Protein AF-A0AAV4V493-F1 (afdb_monomer)

Mean predicted aligned error: 14.67 Å

Solvent-accessible surface area (backbone atoms only — not comparable to full-atom values): 11042 Å² total; per-residue (Å²): 135,87,81,81,83,80,80,86,79,79,83,51,99,81,78,58,87,74,80,52,71,66,60,54,51,54,52,51,50,53,51,51,53,50,52,51,50,54,57,59,60,68,69,75,73,71,80,83,76,76,81,50,57,70,56,50,53,49,53,51,50,52,53,48,52,51,52,51,45,53,49,53,53,50,50,48,54,53,49,39,52,74,76,78,35,84,36,87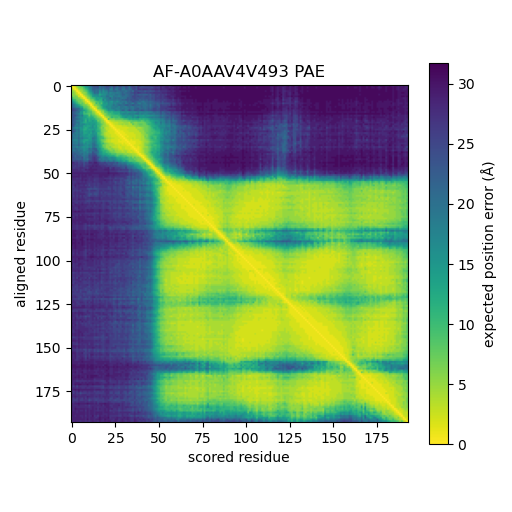,82,87,38,54,75,30,22,41,56,45,23,64,50,25,38,44,49,6,68,48,42,30,40,49,48,38,72,45,42,68,68,77,49,58,89,53,60,71,68,58,50,51,49,52,35,51,51,27,48,50,50,16,50,54,34,37,50,54,16,49,51,28,43,56,51,26,31,66,72,67,72,49,80,76,73,79,46,70,67,47,53,54,48,54,52,52,53,51,53,49,54,52,54,52,49,55,54,49,52,56,55,61,76,76,108

Foldseek 3Di:
DDDDPDDPQDDDPVRDRDPPPVVVVVVVVVVVVVVVVVVVVVPPDDPPPPPCVVVVVVVVVVVVLQVVLVVVLVVLQVVLVVVPHADCPPDLVNLLSLQVNLQSVQCPPLVVCLVCLCVVVVVDPPVVNLVSSLVSLVSSLVSNVSSVVSVVVSCVVVVHDPPPDPCNVVSVVVSVVSVVVSVVSVVVVVVVD

Secondary structure (DSSP, 8-state):
---------PPPTTS-----HHHHHHHHHHHHHHHHHHHHHHTS---TTSSSHHHHHHHHHHHHHHHHHHHHHHHHHHHHHHTT---SSS-HHHHHTHHHHHHIIIIIIIHHHHHHHHHHTTTS-HHHHHHHHHHHHHHHHHHHHHHHHHHHHHHHHHTPPTT-SHHHHHHHHHHHHHHHHHHHHHHHHHHT-

Structure (mmCIF, N/CA/C/O backbone):
data_AF-A0AAV4V493-F1
#
_entry.id   AF-A0AAV4V493-F1
#
loop_
_atom_site.group_PDB
_atom_site.id
_atom_site.type_symbol
_atom_site.label_atom_id
_atom_site.label_alt_id
_atom_site.label_comp_id
_atom_site.label_asym_id
_atom_site.label_entity_id
_atom_site.label_seq_id
_atom_site.pdbx_PDB_ins_code
_atom_site.Cartn_x
_atom_site.Cartn_y
_atom_site.Cartn_z
_atom_site.occupancy
_atom_site.B_iso_or_equiv
_atom_site.auth_seq_id
_atom_site.auth_comp_id
_atom_site.auth_asym_id
_atom_site.auth_atom_id
_atom_site.pdbx_PDB_model_num
ATOM 1 N N . MET A 1 1 ? -39.899 23.519 48.321 1.00 40.09 1 MET A N 1
ATOM 2 C CA . MET A 1 1 ? -41.301 23.732 48.737 1.00 40.09 1 MET A CA 1
ATOM 3 C C . MET A 1 1 ? -41.844 22.382 49.174 1.00 40.09 1 MET A C 1
ATOM 5 O O . MET A 1 1 ? -42.115 21.543 48.327 1.00 40.09 1 MET A O 1
ATOM 9 N N . GLU A 1 2 ? -41.847 22.131 50.483 1.00 38.66 2 GLU A N 1
ATOM 10 C CA . GLU A 1 2 ? -42.256 20.867 51.111 1.00 38.66 2 GLU A CA 1
ATOM 11 C C . GLU A 1 2 ? -43.715 20.507 50.803 1.00 38.66 2 GLU A C 1
ATOM 13 O O . GLU A 1 2 ? -44.634 21.281 51.074 1.00 38.66 2 GLU A O 1
ATOM 18 N N . GLY A 1 3 ? -43.929 19.312 50.249 1.00 42.62 3 GLY A N 1
ATOM 19 C CA . GLY A 1 3 ? -45.255 18.738 50.049 1.00 42.62 3 GLY A CA 1
ATOM 20 C C . GLY A 1 3 ? -45.811 18.201 51.367 1.00 42.62 3 GLY A C 1
ATOM 21 O O . GLY A 1 3 ? -45.324 17.205 51.895 1.00 42.62 3 GLY A O 1
ATOM 22 N N . LYS A 1 4 ? -46.847 18.856 51.900 1.00 46.09 4 LYS A N 1
ATOM 23 C CA . LYS A 1 4 ? -47.633 18.370 53.044 1.00 46.09 4 LYS A CA 1
ATOM 24 C C . LYS A 1 4 ? -48.314 17.041 52.692 1.00 46.09 4 LYS A C 1
ATOM 26 O O . LYS A 1 4 ? -49.230 17.019 51.873 1.00 46.09 4 LYS A O 1
ATOM 31 N N . ILE A 1 5 ? -47.930 15.959 53.369 1.00 49.16 5 ILE A N 1
ATOM 32 C CA . ILE A 1 5 ? -48.688 14.700 53.386 1.00 49.16 5 ILE A CA 1
ATOM 33 C C . ILE A 1 5 ? -49.932 14.920 54.254 1.00 49.16 5 ILE A C 1
ATOM 35 O O . ILE A 1 5 ? -49.859 14.980 55.481 1.00 49.16 5 ILE A O 1
ATOM 39 N N . VAL A 1 6 ? -51.089 15.094 53.616 1.00 53.19 6 VAL A N 1
ATOM 40 C CA . VAL A 1 6 ? -52.376 15.212 54.309 1.00 53.19 6 VAL A CA 1
ATOM 41 C C . VAL A 1 6 ? -52.892 13.807 54.612 1.00 53.19 6 VAL A C 1
ATOM 43 O O . VAL A 1 6 ? -53.563 13.188 53.791 1.00 53.19 6 VAL A O 1
ATOM 46 N N . HIS A 1 7 ? -52.597 13.294 55.807 1.00 45.75 7 HIS A N 1
ATOM 47 C CA . HIS A 1 7 ? -53.259 12.094 56.318 1.00 45.75 7 HIS A CA 1
ATOM 48 C C . HIS A 1 7 ? -54.717 12.422 56.666 1.00 45.75 7 HIS A C 1
ATOM 50 O O . HIS A 1 7 ? -55.007 13.015 57.708 1.00 45.75 7 HIS A O 1
ATOM 56 N N . ARG A 1 8 ? -55.658 12.040 55.792 1.00 53.88 8 ARG A N 1
ATOM 57 C CA . ARG A 1 8 ? -57.092 12.144 56.085 1.00 53.88 8 ARG A CA 1
ATOM 58 C C . ARG A 1 8 ? -57.482 11.039 57.058 1.00 53.88 8 ARG A C 1
ATOM 60 O O . ARG A 1 8 ? -57.648 9.880 56.702 1.00 53.88 8 ARG A O 1
ATOM 67 N N . ARG A 1 9 ? -57.613 11.436 58.312 1.00 53.66 9 ARG A N 1
ATOM 68 C CA . ARG A 1 9 ? -57.884 10.575 59.450 1.00 53.66 9 ARG A CA 1
ATOM 69 C C . ARG A 1 9 ? -59.397 10.567 59.724 1.00 53.66 9 ARG A C 1
ATOM 71 O O . ARG A 1 9 ? -59.914 11.543 60.260 1.00 53.66 9 ARG A O 1
ATOM 78 N N . THR A 1 10 ? -60.122 9.517 59.328 1.00 58.12 10 THR A N 1
ATOM 79 C CA . THR A 1 10 ? -61.568 9.399 59.609 1.00 58.12 10 THR A CA 1
ATOM 80 C C . THR A 1 10 ? -61.790 8.806 60.998 1.00 58.12 10 THR A C 1
ATOM 82 O O . THR A 1 10 ? -61.175 7.802 61.350 1.00 58.12 10 THR A O 1
ATOM 85 N N . LYS A 1 11 ? -62.636 9.449 61.806 1.00 41.53 11 LYS A N 1
ATOM 86 C CA . LYS A 1 11 ? -62.896 9.087 63.204 1.00 41.53 11 LYS A CA 1
ATOM 87 C C . LYS A 1 11 ? -64.165 8.233 63.270 1.00 41.53 11 LYS A C 1
ATOM 89 O O . LYS A 1 11 ? -65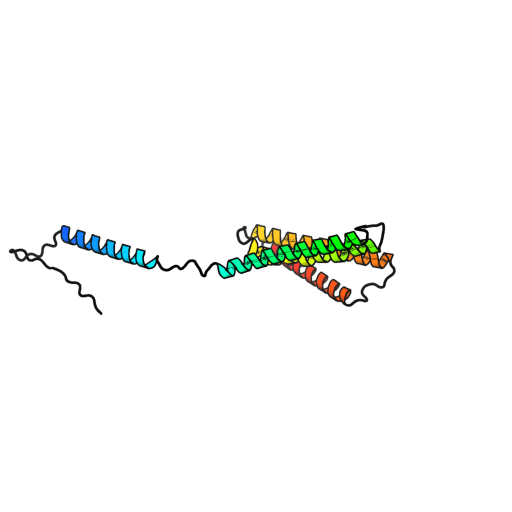.216 8.709 62.857 1.00 41.53 11 LYS A O 1
ATOM 94 N N . ASP A 1 12 ? -64.062 7.006 63.774 1.00 50.50 12 ASP A N 1
ATOM 95 C CA . ASP A 1 12 ? -65.229 6.233 64.216 1.00 50.50 12 ASP A CA 1
ATOM 96 C C . ASP A 1 12 ? -65.631 6.672 65.637 1.00 50.50 12 ASP A C 1
ATOM 98 O O . ASP A 1 12 ? -64.790 7.063 66.456 1.00 50.50 12 ASP A O 1
ATOM 102 N N . THR A 1 13 ? -66.928 6.597 65.921 1.00 53.78 13 THR A N 1
ATOM 103 C CA . THR A 1 13 ? -67.638 7.006 67.140 1.00 53.78 13 THR A CA 1
ATOM 104 C C . THR A 1 13 ? -67.163 6.264 68.402 1.00 53.78 13 THR A C 1
ATOM 106 O O . THR A 1 13 ? -67.500 6.661 69.512 1.00 53.78 13 THR A O 1
ATOM 109 N N . SER A 1 14 ? -66.326 5.232 68.261 1.00 50.34 14 SER A N 1
ATOM 110 C CA . SER A 1 14 ? -65.720 4.461 69.357 1.00 50.34 14 SER A CA 1
ATOM 111 C C . SER A 1 14 ? -64.291 4.893 69.741 1.00 50.34 14 SER A C 1
ATOM 113 O O . SER A 1 14 ? -63.689 4.317 70.644 1.00 50.34 14 SER A O 1
ATOM 115 N N . GLY A 1 15 ? -63.715 5.907 69.081 1.00 51.78 15 GLY A N 1
ATOM 116 C CA . GLY A 1 15 ? -62.378 6.426 69.414 1.00 51.78 15 GLY A CA 1
ATOM 117 C C . GLY A 1 15 ? -61.206 5.517 69.014 1.00 51.78 15 GLY A C 1
ATOM 118 O O . GLY A 1 15 ? -60.052 5.875 69.251 1.00 51.78 15 GLY A O 1
ATOM 119 N N . VAL A 1 16 ? -61.470 4.382 68.362 1.00 52.53 16 VAL A N 1
ATOM 120 C CA . VAL A 1 16 ? -60.439 3.469 67.858 1.00 52.53 16 VAL A CA 1
ATOM 121 C C . VAL A 1 16 ? -60.057 3.852 66.429 1.00 52.53 16 VAL A C 1
ATOM 123 O O . VAL A 1 16 ? -60.885 3.854 65.519 1.00 52.53 16 VAL A O 1
ATOM 126 N N . PHE A 1 17 ? -58.774 4.149 66.211 1.00 56.25 17 PHE A N 1
ATOM 127 C CA . PHE A 1 17 ? -58.210 4.340 64.876 1.00 56.25 17 PHE A CA 1
ATOM 128 C C . PHE A 1 17 ? -58.075 2.995 64.159 1.00 56.25 17 PHE A C 1
ATOM 130 O O . PHE A 1 17 ? -57.036 2.346 64.236 1.00 56.25 17 PHE A O 1
ATOM 137 N N . ARG A 1 18 ? -59.127 2.560 63.457 1.00 51.62 18 ARG A N 1
ATOM 138 C CA . ARG A 1 18 ? -59.023 1.445 62.509 1.00 51.62 18 ARG A CA 1
ATOM 139 C C . ARG A 1 18 ? -58.522 1.959 61.168 1.00 51.62 18 ARG A C 1
ATOM 141 O O . ARG A 1 18 ? -59.198 2.722 60.488 1.00 51.62 18 ARG A O 1
ATOM 148 N N . PHE A 1 19 ? -57.325 1.519 60.802 1.00 53.09 19 PHE A N 1
ATOM 149 C CA . PHE A 1 19 ? -56.845 1.605 59.432 1.00 53.09 19 PHE A CA 1
ATOM 150 C C . PHE A 1 19 ? -57.615 0.554 58.625 1.00 53.09 19 PHE A C 1
ATOM 152 O O . PHE A 1 19 ? -57.374 -0.644 58.769 1.00 53.09 19 PHE A O 1
ATOM 159 N N . THR A 1 20 ? -58.609 0.983 57.849 1.00 58.69 20 THR A N 1
ATOM 160 C CA . THR A 1 20 ? -59.366 0.074 56.983 1.00 58.69 20 THR A CA 1
ATOM 161 C C . THR A 1 20 ? -58.401 -0.499 55.942 1.00 58.69 20 THR A C 1
ATOM 163 O O . THR A 1 20 ? -57.609 0.234 55.346 1.00 58.69 20 THR A O 1
ATOM 166 N N . THR A 1 21 ? -58.434 -1.811 55.712 1.00 59.66 21 THR A N 1
ATOM 167 C CA . THR A 1 21 ? -57.563 -2.479 54.725 1.00 59.66 21 THR A CA 1
ATOM 168 C C . THR A 1 21 ? -57.705 -1.881 53.326 1.00 59.66 21 THR A C 1
ATOM 170 O O . THR A 1 21 ? -56.750 -1.881 52.554 1.00 59.66 21 THR A O 1
ATOM 173 N N . ASP A 1 22 ? -58.867 -1.303 53.028 1.00 60.22 22 ASP A N 1
ATOM 174 C CA . ASP A 1 22 ? -59.152 -0.645 51.755 1.00 60.22 22 ASP A CA 1
ATOM 175 C C . ASP A 1 22 ? -58.385 0.672 51.593 1.00 60.22 22 ASP A C 1
ATOM 177 O O . ASP A 1 22 ? -57.879 0.952 50.511 1.00 60.22 22 ASP A O 1
ATOM 181 N N . SER A 1 23 ? -58.186 1.444 52.671 1.00 61.56 23 SER A N 1
ATOM 182 C CA . SER A 1 23 ? -57.377 2.671 52.597 1.00 61.56 23 SER A CA 1
ATOM 183 C C . SER A 1 23 ? -55.887 2.381 52.395 1.00 61.56 23 SER A C 1
ATOM 185 O O . SER A 1 23 ? -55.214 3.137 51.704 1.00 61.56 23 SER A O 1
ATOM 187 N N . LEU A 1 24 ? -55.382 1.256 52.921 1.00 65.94 24 LEU A N 1
ATOM 188 C CA . LEU A 1 24 ? -53.995 0.835 52.677 1.00 65.94 24 LEU A CA 1
ATOM 189 C C . LEU A 1 24 ? -53.777 0.409 51.224 1.00 65.94 24 LEU A C 1
ATOM 191 O O . LEU A 1 24 ? -52.756 0.754 50.634 1.00 65.94 24 LEU A O 1
ATOM 195 N N . LYS A 1 25 ? -54.748 -0.299 50.634 1.00 70.88 25 LYS A N 1
ATOM 196 C CA . LYS A 1 25 ? -54.683 -0.730 49.232 1.00 70.88 25 LYS A CA 1
ATOM 197 C C . LYS A 1 25 ? -54.722 0.446 48.259 1.00 70.88 25 LYS A C 1
ATOM 199 O O . LYS A 1 25 ? -53.984 0.445 47.277 1.00 70.88 25 LYS A O 1
ATOM 204 N N . GLU A 1 26 ? -55.541 1.458 48.538 1.00 74.06 26 GLU A N 1
ATOM 205 C CA . GLU A 1 26 ? -55.601 2.677 47.720 1.00 74.06 26 GLU A CA 1
ATOM 206 C C . GLU A 1 26 ? -54.298 3.490 47.794 1.00 74.06 26 GLU A C 1
ATOM 208 O O . GLU A 1 26 ? -53.823 3.998 46.774 1.00 74.06 26 GLU A O 1
ATOM 213 N N . ASP A 1 27 ? -53.668 3.564 48.970 1.00 72.94 27 ASP A N 1
ATOM 214 C CA . ASP A 1 27 ? -52.380 4.243 49.146 1.00 72.94 27 ASP A CA 1
ATOM 215 C C . ASP A 1 27 ? -51.222 3.485 48.465 1.00 72.94 27 ASP A C 1
ATOM 217 O O . ASP A 1 27 ? -50.340 4.103 47.861 1.00 72.94 27 ASP A O 1
ATOM 221 N N . GLU A 1 28 ? -51.231 2.149 48.499 1.00 78.69 28 GLU A N 1
ATOM 222 C CA . GLU A 1 28 ? -50.258 1.303 47.793 1.00 78.69 28 GLU A CA 1
ATOM 223 C C . GLU A 1 28 ? -50.406 1.411 46.268 1.00 78.69 28 GLU A C 1
ATOM 225 O O . GLU A 1 28 ? -49.414 1.563 45.545 1.00 78.69 28 GLU A O 1
ATOM 230 N N . LYS A 1 29 ? -51.649 1.428 45.775 1.00 83.06 29 LYS A N 1
ATOM 231 C CA . LYS A 1 29 ? -51.958 1.628 44.356 1.00 83.06 29 LYS A CA 1
ATOM 232 C C . LYS A 1 29 ? -51.523 3.013 43.871 1.00 83.06 29 LYS A C 1
ATOM 234 O O . LYS A 1 29 ? -50.906 3.138 42.818 1.00 83.06 29 LYS A O 1
ATOM 239 N N . ARG A 1 30 ? -51.748 4.059 44.671 1.00 79.44 30 ARG A N 1
ATOM 240 C CA . ARG A 1 30 ? -51.283 5.417 44.348 1.00 79.44 30 ARG A CA 1
ATOM 241 C C . ARG A 1 30 ? -49.755 5.502 44.306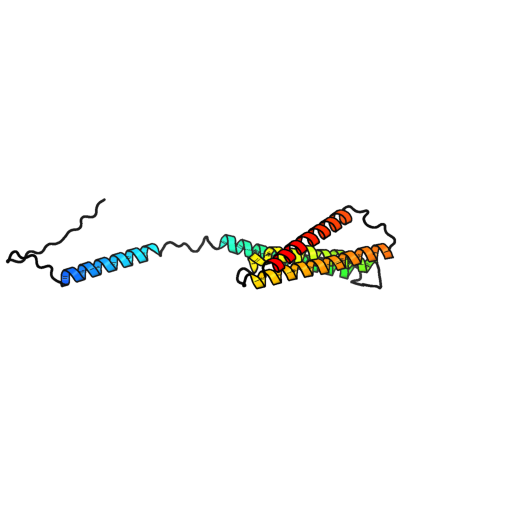 1.00 79.44 30 ARG A C 1
ATOM 243 O O . ARG A 1 30 ? -49.206 6.108 43.389 1.00 79.44 30 ARG A O 1
ATOM 250 N N . ARG A 1 31 ? -49.066 4.863 45.258 1.00 78.56 31 ARG A N 1
ATOM 251 C CA . ARG A 1 31 ? -47.595 4.831 45.308 1.00 78.56 31 ARG A CA 1
ATOM 252 C C . ARG A 1 31 ? -47.002 4.104 44.100 1.00 78.56 31 ARG A C 1
ATOM 254 O O . ARG A 1 31 ? -46.028 4.577 43.522 1.00 78.56 31 ARG A O 1
ATOM 261 N N . THR A 1 32 ? -47.579 2.972 43.706 1.00 79.75 32 THR A N 1
ATOM 262 C CA . THR A 1 32 ? -47.126 2.206 42.531 1.00 79.75 32 THR A CA 1
ATOM 263 C C . THR A 1 32 ? -47.375 2.966 41.227 1.00 79.75 32 THR A C 1
ATOM 265 O O . THR A 1 32 ? -46.473 3.035 40.391 1.00 79.75 32 THR A O 1
ATOM 268 N N . ASP A 1 33 ? -48.519 3.644 41.098 1.00 81.62 33 ASP A N 1
ATOM 269 C CA . ASP A 1 33 ? -48.820 4.520 39.959 1.00 81.62 33 ASP A CA 1
ATOM 270 C C . ASP A 1 33 ? -47.838 5.711 39.864 1.00 81.62 33 ASP A C 1
ATOM 272 O O . ASP A 1 33 ? -47.399 6.074 38.769 1.00 81.62 33 ASP A O 1
ATOM 276 N N . GLU A 1 34 ? -47.440 6.311 40.992 1.00 79.19 34 GLU A N 1
ATOM 277 C CA . GLU A 1 34 ? -46.444 7.394 41.041 1.00 79.19 34 GLU A CA 1
ATOM 278 C C . GLU A 1 34 ? -45.027 6.920 40.696 1.00 79.19 34 GLU A C 1
ATOM 280 O O . GLU A 1 34 ? -44.316 7.602 39.950 1.00 79.19 34 GLU A O 1
ATOM 285 N N . VAL A 1 35 ? -44.620 5.738 41.172 1.00 75.00 35 VAL A N 1
ATOM 286 C CA . VAL A 1 35 ? -43.332 5.119 40.816 1.00 75.00 35 VAL A CA 1
ATOM 287 C C . VAL A 1 35 ? -43.296 4.787 39.323 1.00 75.00 35 VAL A C 1
ATOM 289 O O . VAL A 1 35 ? -42.320 5.109 38.645 1.00 75.00 35 VAL A O 1
ATOM 292 N N . GLN A 1 36 ? -44.382 4.235 38.776 1.00 75.94 36 GLN A N 1
ATOM 293 C CA . GLN A 1 36 ? -44.481 3.910 37.354 1.00 75.94 36 GLN A CA 1
ATOM 294 C C . GLN A 1 36 ? -44.484 5.168 36.473 1.00 75.94 36 GLN A C 1
ATOM 296 O O . GLN A 1 36 ? -43.816 5.200 35.437 1.00 75.94 36 GLN A O 1
ATOM 301 N N . ARG A 1 37 ? -45.158 6.246 36.899 1.00 73.12 37 ARG A N 1
ATOM 302 C CA . ARG A 1 37 ? -45.098 7.553 36.218 1.00 73.12 37 ARG A CA 1
ATOM 303 C C . ARG A 1 37 ? -43.716 8.196 36.308 1.00 73.12 37 ARG A C 1
ATOM 305 O O . ARG A 1 37 ? -43.268 8.770 35.319 1.00 73.12 37 ARG A O 1
ATOM 312 N N . SER A 1 38 ? -43.023 8.060 37.438 1.00 69.38 38 SER A N 1
ATOM 313 C CA . SER A 1 38 ? -41.654 8.566 37.614 1.00 69.38 38 SER A CA 1
ATOM 314 C C . SER A 1 38 ? -40.663 7.827 36.709 1.00 69.38 38 SER A C 1
ATOM 316 O O . SER A 1 38 ? -39.828 8.453 36.056 1.00 69.38 38 SER A O 1
ATOM 318 N N . PHE A 1 39 ? -40.810 6.506 36.578 1.00 64.44 39 PHE A N 1
ATOM 319 C CA . PHE A 1 39 ? -39.989 5.690 35.681 1.00 64.44 39 PHE A CA 1
ATOM 320 C C . PHE A 1 39 ? -40.302 5.964 34.198 1.00 64.44 39 PHE A C 1
ATOM 322 O O . PHE A 1 39 ? -39.400 6.084 33.366 1.00 64.44 39 PHE A O 1
ATOM 329 N N . SER A 1 40 ? -41.581 6.158 33.859 1.00 63.47 40 SER A N 1
ATOM 330 C CA . SER A 1 40 ? -42.006 6.519 32.501 1.00 63.47 40 SER A CA 1
ATOM 331 C C . SER A 1 40 ? -41.634 7.957 32.109 1.00 63.47 40 SER A C 1
ATOM 333 O O . SER A 1 40 ? -41.485 8.231 30.918 1.00 63.47 40 SER A O 1
ATOM 335 N N . GLY A 1 41 ? -41.482 8.873 33.070 1.00 56.41 41 GLY A N 1
ATOM 336 C CA . GLY A 1 41 ? -41.030 10.248 32.834 1.00 56.41 41 GLY A CA 1
ATOM 337 C C . GLY A 1 41 ? -39.533 10.350 32.531 1.00 56.41 41 GLY A C 1
ATOM 338 O O . GLY A 1 41 ? -39.120 11.226 31.777 1.00 56.41 41 GLY A O 1
ATOM 339 N N . SER A 1 42 ? -38.725 9.416 33.042 1.00 52.66 42 SER A N 1
ATOM 340 C CA . SER A 1 42 ? -37.269 9.401 32.839 1.00 52.66 42 SER A CA 1
ATOM 341 C C . SER A 1 42 ? -36.836 8.814 31.484 1.00 52.66 42 SER A C 1
ATOM 343 O O . SER A 1 42 ? -35.725 9.068 31.026 1.00 52.66 42 SER A O 1
ATOM 345 N N . THR A 1 43 ? -37.715 8.090 30.782 1.00 53.84 43 THR A N 1
ATOM 346 C CA . THR A 1 43 ? -37.402 7.462 29.480 1.00 53.84 43 THR A CA 1
ATOM 347 C C . THR A 1 43 ? -37.754 8.324 28.262 1.00 53.84 43 THR A C 1
ATOM 349 O O . THR A 1 43 ? -37.397 7.974 27.138 1.00 53.84 43 THR A O 1
ATOM 352 N N . LYS A 1 44 ? -38.378 9.495 28.452 1.00 51.72 44 LYS A N 1
ATOM 353 C CA . LYS A 1 44 ? -38.694 10.455 27.376 1.00 51.72 44 LYS A CA 1
ATOM 354 C C . LYS A 1 44 ? -37.719 11.636 27.316 1.00 51.72 44 LYS A C 1
ATOM 356 O O . LYS A 1 44 ? -38.120 12.778 27.147 1.00 51.72 44 LYS A O 1
ATOM 361 N N . SER A 1 45 ? -36.420 11.365 27.401 1.00 45.50 45 SER A N 1
ATOM 362 C CA . SER A 1 45 ? -35.397 12.298 26.910 1.00 45.50 45 SER A CA 1
ATOM 363 C C . SER A 1 45 ? -34.122 11.551 26.531 1.00 45.50 45 SER A C 1
ATOM 365 O O . SER A 1 45 ? -33.068 11.694 27.143 1.00 45.50 45 SER A O 1
ATOM 367 N N . THR A 1 46 ? -34.204 10.718 25.500 1.00 49.28 46 THR A N 1
ATOM 368 C CA . THR A 1 46 ? -33.021 10.414 24.693 1.00 49.28 46 THR A CA 1
ATOM 369 C C . THR A 1 46 ? -33.338 10.827 23.272 1.00 49.28 46 THR A C 1
ATOM 371 O O . THR A 1 46 ? -33.884 10.060 22.491 1.00 49.28 46 THR A O 1
ATOM 374 N N . THR A 1 47 ? -33.036 12.083 22.959 1.00 47.50 47 THR A N 1
ATOM 375 C CA . THR A 1 47 ? -32.927 12.594 21.595 1.00 47.50 47 THR A CA 1
ATOM 376 C C . THR A 1 47 ? -32.042 11.631 20.782 1.00 47.50 47 THR A C 1
ATOM 378 O O . THR A 1 47 ? -30.854 11.515 21.092 1.00 47.50 47 THR A O 1
ATOM 381 N N . PRO A 1 48 ? -32.553 10.922 19.756 1.00 48.56 48 PRO A N 1
ATOM 382 C CA . PRO A 1 48 ? -31.763 9.950 18.997 1.00 48.56 48 PRO A CA 1
ATOM 383 C C . PRO A 1 48 ? -30.946 10.587 17.855 1.00 48.56 48 PRO A C 1
ATOM 385 O O . PRO A 1 48 ? -30.442 9.877 16.993 1.00 48.56 48 PRO A O 1
ATOM 388 N N . ALA A 1 49 ? -30.786 11.914 17.822 1.00 53.47 49 ALA A N 1
ATOM 389 C CA . ALA A 1 49 ? -30.269 12.614 16.641 1.00 53.47 49 ALA A CA 1
ATOM 390 C C . ALA A 1 49 ? -28.762 12.955 16.667 1.00 53.47 49 ALA A C 1
ATOM 392 O O . ALA A 1 49 ? -28.202 13.265 15.621 1.00 53.47 49 ALA A O 1
ATOM 393 N N . THR A 1 50 ? -28.067 12.876 17.810 1.00 52.78 50 THR A N 1
ATOM 394 C CA . THR A 1 50 ? -26.677 13.393 17.912 1.00 52.78 50 THR A CA 1
ATOM 395 C C . THR A 1 50 ? -25.602 12.302 18.032 1.00 52.78 50 THR A C 1
ATOM 397 O O . THR A 1 50 ? -24.418 12.586 17.880 1.00 52.78 50 THR A O 1
ATOM 400 N N . ARG A 1 51 ? -25.974 11.026 18.225 1.00 55.84 51 ARG A N 1
ATOM 401 C CA . ARG A 1 51 ? -25.010 9.901 18.280 1.00 55.84 51 ARG A CA 1
ATOM 402 C C . ARG A 1 51 ? -24.613 9.327 16.908 1.00 55.84 51 ARG A C 1
ATOM 404 O O . ARG A 1 51 ? -23.693 8.519 16.850 1.00 55.84 51 ARG A O 1
ATOM 411 N N . GLY A 1 52 ? -25.269 9.733 15.816 1.00 58.78 52 GLY A N 1
ATOM 412 C CA . GLY A 1 52 ? -25.049 9.164 14.474 1.00 58.78 52 GLY A CA 1
ATOM 413 C C . GLY A 1 52 ? -24.027 9.895 13.594 1.00 58.78 52 GLY A C 1
ATOM 414 O O . GLY A 1 52 ? -23.434 9.278 12.715 1.00 58.78 52 GLY A O 1
ATOM 415 N N . ILE A 1 53 ? -23.783 11.186 13.836 1.00 65.44 53 ILE A N 1
ATOM 416 C CA . ILE A 1 53 ? -22.934 12.032 12.977 1.00 65.44 53 ILE A CA 1
ATOM 417 C C . ILE A 1 53 ? -21.468 11.550 12.918 1.00 65.44 53 ILE A C 1
ATOM 419 O O . ILE A 1 53 ? -20.965 11.371 11.810 1.00 65.44 53 ILE A O 1
ATOM 423 N N . PRO A 1 54 ? -20.769 11.259 14.040 1.00 74.50 54 PRO A N 1
ATOM 424 C CA . PRO A 1 54 ? -19.370 10.828 13.963 1.00 74.50 54 PRO A CA 1
ATOM 425 C C . PRO A 1 54 ? -19.216 9.430 13.346 1.00 74.50 54 PRO A C 1
ATOM 427 O O . PRO A 1 54 ? -18.238 9.167 12.649 1.00 74.50 54 PRO A O 1
ATOM 430 N N . HIS A 1 55 ? -20.195 8.545 13.557 1.00 79.50 55 HIS A N 1
ATOM 431 C CA . HIS A 1 55 ? -20.182 7.199 12.989 1.00 79.50 55 HIS A CA 1
ATOM 432 C C . HIS A 1 55 ? -20.427 7.233 11.475 1.00 79.50 55 HIS A C 1
ATOM 434 O O . HIS A 1 55 ? -19.728 6.560 10.723 1.00 79.50 55 HIS A O 1
ATOM 440 N N . LEU A 1 56 ? -21.360 8.071 11.009 1.00 85.94 56 LEU A N 1
ATOM 441 C CA . LEU A 1 56 ? -21.610 8.264 9.583 1.00 85.94 56 LEU A CA 1
ATOM 442 C C . LEU A 1 56 ? -20.391 8.870 8.873 1.00 85.94 56 LEU A C 1
ATOM 444 O O . LEU A 1 56 ? -19.981 8.350 7.840 1.00 85.94 56 LEU A O 1
ATOM 448 N N . CYS A 1 57 ? -19.763 9.904 9.445 1.00 89.19 57 CYS A N 1
ATOM 449 C CA . CYS A 1 57 ? -18.542 10.492 8.887 1.00 89.19 57 CYS A CA 1
ATOM 450 C C . CYS A 1 57 ? -17.401 9.470 8.768 1.00 89.19 57 CYS A C 1
ATOM 452 O O . CYS A 1 57 ? -16.698 9.461 7.760 1.00 89.19 57 CYS A O 1
ATOM 454 N N . PHE A 1 58 ? -17.236 8.587 9.761 1.00 89.19 58 PHE A N 1
ATOM 455 C CA . PHE A 1 58 ? -16.247 7.508 9.705 1.00 89.19 58 PHE A CA 1
ATOM 456 C C . PHE A 1 58 ? -16.510 6.552 8.534 1.00 89.19 58 PHE A C 1
ATOM 458 O O . PHE A 1 58 ? -15.610 6.307 7.735 1.00 89.19 58 PHE A O 1
ATOM 465 N N . TRP A 1 59 ? -17.740 6.054 8.384 1.00 89.62 59 TRP A N 1
ATOM 466 C CA . TRP A 1 59 ? -18.081 5.144 7.286 1.00 89.62 59 TRP A CA 1
ATOM 467 C C . TRP A 1 59 ? -18.000 5.812 5.913 1.00 89.62 59 TRP A C 1
ATOM 469 O O . TRP A 1 59 ? -17.523 5.188 4.969 1.00 89.62 59 TRP A O 1
ATOM 479 N N . ILE A 1 60 ? -18.383 7.088 5.803 1.00 92.00 60 ILE A N 1
ATOM 480 C CA . ILE A 1 60 ? -18.184 7.875 4.578 1.00 92.00 60 ILE A CA 1
ATOM 481 C C . ILE A 1 60 ? -16.692 7.967 4.245 1.00 92.00 60 ILE A C 1
ATOM 483 O O . ILE A 1 60 ? -16.322 7.729 3.100 1.00 92.00 60 ILE A O 1
ATOM 487 N N . ALA A 1 61 ? -15.833 8.262 5.226 1.00 91.06 61 ALA A N 1
ATOM 488 C CA . ALA A 1 61 ? -14.389 8.340 5.013 1.00 91.06 61 ALA A CA 1
ATOM 489 C C . ALA A 1 61 ? -13.792 6.991 4.579 1.00 91.06 61 ALA A C 1
ATOM 491 O O . ALA A 1 61 ? -12.961 6.971 3.675 1.00 91.06 61 ALA A O 1
ATOM 492 N N . VAL A 1 62 ? -14.246 5.876 5.164 1.00 91.94 62 VAL A N 1
ATOM 493 C CA . VAL A 1 62 ? -13.824 4.521 4.768 1.00 91.94 62 VAL A CA 1
ATOM 494 C C . VAL A 1 62 ? -14.265 4.206 3.340 1.00 91.94 62 VAL A C 1
ATOM 496 O O . VAL A 1 62 ? -13.455 3.773 2.530 1.00 91.94 62 VAL A O 1
ATOM 499 N N . ILE A 1 63 ? -15.530 4.444 2.987 1.00 93.12 63 ILE A N 1
ATOM 500 C CA . ILE A 1 63 ? -16.017 4.196 1.622 1.00 93.12 63 ILE A CA 1
ATOM 501 C C . ILE A 1 63 ? -15.259 5.076 0.625 1.00 93.12 63 ILE A C 1
ATOM 503 O O . ILE A 1 63 ? -14.823 4.594 -0.418 1.00 93.12 63 ILE A O 1
ATOM 507 N N . LEU A 1 64 ? -15.045 6.348 0.965 1.00 94.25 64 LEU A N 1
ATOM 508 C CA . LEU A 1 64 ? -14.281 7.273 0.140 1.00 94.25 64 LEU A CA 1
ATOM 509 C C . LEU A 1 64 ? -12.842 6.789 -0.061 1.00 94.25 64 LEU A C 1
ATOM 511 O O . LEU A 1 64 ? -12.374 6.779 -1.196 1.00 94.25 64 LEU A O 1
ATOM 515 N N . SER A 1 65 ? -12.150 6.349 0.996 1.00 93.12 65 SER A N 1
ATOM 516 C CA . SER A 1 65 ? -10.780 5.841 0.871 1.00 93.12 65 SER A CA 1
ATOM 517 C C . SER A 1 65 ? -10.714 4.591 -0.005 1.00 93.12 65 SER A C 1
ATOM 519 O O . SER A 1 65 ? -9.791 4.472 -0.807 1.00 93.12 65 SER A O 1
ATOM 521 N N . GLN A 1 66 ? -11.711 3.704 0.082 1.00 93.75 66 GLN A N 1
ATOM 522 C CA . GLN A 1 66 ? -11.788 2.519 -0.777 1.00 93.75 66 GLN A CA 1
ATOM 523 C C . GLN A 1 66 ? -12.005 2.880 -2.245 1.00 93.75 66 GLN A C 1
ATOM 525 O O . GLN A 1 66 ? -11.300 2.381 -3.121 1.00 93.75 66 GLN A O 1
ATOM 530 N N . VAL A 1 67 ? -12.941 3.791 -2.524 1.00 95.00 67 VAL A N 1
ATOM 531 C CA . VAL A 1 67 ? -13.196 4.269 -3.888 1.00 95.00 67 VAL A CA 1
ATOM 532 C C . VAL A 1 67 ? -11.947 4.934 -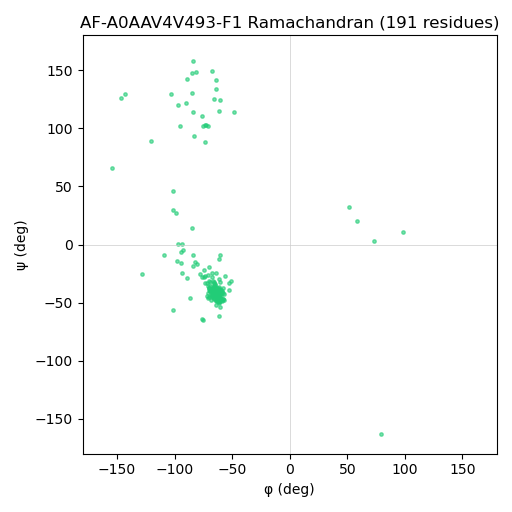4.459 1.00 95.00 67 VAL A C 1
ATOM 534 O O . VAL A 1 67 ? -11.550 4.617 -5.575 1.00 95.00 67 VAL A O 1
ATOM 537 N N . VAL A 1 68 ? -11.284 5.802 -3.691 1.00 94.62 68 VAL A N 1
ATOM 538 C CA . VAL A 1 68 ? -10.044 6.463 -4.121 1.00 94.62 68 VAL A CA 1
ATOM 539 C C . VAL A 1 68 ? -8.938 5.439 -4.383 1.00 94.62 68 VAL A C 1
ATOM 541 O O . VAL A 1 68 ? -8.281 5.521 -5.418 1.00 94.62 68 VAL A O 1
ATOM 544 N N . GLY A 1 69 ? -8.760 4.445 -3.509 1.00 92.62 69 GLY A N 1
ATOM 545 C CA . GLY A 1 69 ? -7.778 3.374 -3.697 1.00 92.62 69 GLY A CA 1
ATOM 546 C C . GLY A 1 69 ? -8.011 2.575 -4.982 1.00 92.62 69 GLY A C 1
ATOM 547 O O . GLY A 1 69 ? -7.095 2.420 -5.792 1.00 92.62 69 GLY A O 1
ATOM 548 N N . LEU A 1 70 ? -9.251 2.138 -5.219 1.00 93.81 70 LEU A N 1
ATOM 549 C CA . LEU A 1 70 ? -9.628 1.397 -6.425 1.00 93.81 70 LEU A CA 1
ATOM 550 C C . LEU A 1 70 ? -9.495 2.242 -7.697 1.00 93.81 70 LEU A C 1
ATOM 552 O O . LEU A 1 70 ? -9.009 1.748 -8.715 1.00 93.81 70 LEU A O 1
ATOM 556 N N . VAL A 1 71 ? -9.875 3.521 -7.641 1.00 95.31 71 VAL A N 1
ATOM 557 C CA . VAL A 1 71 ? -9.700 4.459 -8.758 1.00 95.31 71 VAL A CA 1
ATOM 558 C C . VAL A 1 71 ? -8.217 4.659 -9.062 1.00 95.31 71 VAL A C 1
ATOM 560 O O . VAL A 1 71 ? -7.836 4.590 -10.226 1.00 95.31 71 VAL A O 1
ATOM 563 N N . CYS A 1 72 ? -7.362 4.836 -8.050 1.00 93.81 72 CYS A N 1
ATOM 564 C CA . CYS A 1 72 ? -5.914 4.947 -8.237 1.00 93.81 72 CYS A CA 1
ATOM 565 C C . CYS A 1 72 ? -5.329 3.710 -8.932 1.00 93.81 72 CYS A C 1
ATOM 567 O O . CYS A 1 72 ? -4.593 3.851 -9.908 1.00 93.81 72 CYS A O 1
ATOM 569 N N . ILE A 1 73 ? -5.695 2.503 -8.487 1.00 93.75 73 ILE A N 1
ATOM 570 C CA . ILE A 1 73 ? -5.265 1.254 -9.135 1.00 93.75 73 ILE A CA 1
ATOM 571 C C . ILE A 1 73 ? -5.765 1.207 -10.586 1.00 93.75 73 ILE A C 1
ATOM 573 O O . ILE A 1 73 ? -4.986 0.936 -11.500 1.00 93.75 73 ILE A O 1
ATOM 577 N N . GLY A 1 74 ? -7.041 1.528 -10.820 1.00 93.06 74 GLY A N 1
ATOM 578 C CA . GLY A 1 74 ? -7.642 1.545 -12.153 1.00 93.06 74 GLY A CA 1
ATOM 579 C C . GLY A 1 74 ? -6.971 2.535 -13.108 1.00 93.06 74 GLY A C 1
ATOM 580 O O . GLY A 1 74 ? -6.720 2.196 -14.264 1.00 93.06 74 GLY A O 1
ATOM 581 N N . LEU A 1 75 ? -6.616 3.729 -12.630 1.00 93.12 75 LEU A N 1
ATOM 582 C CA . LEU A 1 75 ? -5.898 4.740 -13.409 1.00 93.12 75 LEU A CA 1
ATOM 583 C C . LEU A 1 75 ? -4.500 4.261 -13.809 1.00 93.12 75 LEU A C 1
ATOM 585 O O . LEU A 1 75 ? -4.112 4.433 -14.962 1.00 93.12 75 LEU A O 1
ATOM 589 N N . VAL A 1 76 ? -3.766 3.622 -12.894 1.00 91.31 76 VAL A N 1
ATOM 590 C CA . VAL A 1 76 ? -2.423 3.088 -13.173 1.00 91.31 76 VAL A CA 1
ATOM 591 C C . VAL A 1 76 ? -2.500 1.929 -14.160 1.00 91.31 76 VAL A C 1
ATOM 593 O O . VAL A 1 76 ? -1.760 1.914 -15.138 1.00 91.31 76 VAL A O 1
ATOM 596 N N . VAL A 1 77 ? -3.444 1.002 -13.978 1.00 90.69 77 VAL A N 1
ATOM 597 C CA . VAL A 1 77 ? -3.684 -0.091 -14.934 1.00 90.69 77 VAL A CA 1
ATOM 598 C C . VAL A 1 77 ? -4.031 0.467 -16.313 1.00 90.69 77 VAL A C 1
ATOM 600 O O . VAL A 1 77 ? -3.444 0.056 -17.315 1.00 90.69 77 VAL A O 1
ATOM 603 N N . ARG A 1 78 ? -4.954 1.433 -16.376 1.00 92.94 78 ARG A N 1
ATOM 604 C CA . ARG A 1 78 ? -5.365 2.076 -17.627 1.00 92.94 78 ARG A CA 1
ATOM 605 C C . ARG A 1 78 ? -4.194 2.782 -18.303 1.00 92.94 78 ARG A C 1
ATOM 607 O O . ARG A 1 78 ? -4.081 2.700 -19.526 1.00 92.94 78 ARG A O 1
ATOM 614 N N . TRP A 1 79 ? -3.344 3.447 -17.524 1.00 90.88 79 TRP A N 1
ATOM 615 C CA . TRP A 1 79 ? -2.117 4.081 -17.993 1.00 90.88 79 TRP A CA 1
ATOM 616 C C . TRP A 1 79 ? -1.172 3.049 -18.611 1.00 90.88 79 TRP A C 1
ATOM 618 O O . TRP A 1 79 ? -0.855 3.168 -19.790 1.00 90.88 79 TRP A O 1
ATOM 628 N N . CYS A 1 80 ? -0.832 1.975 -17.898 1.00 86.62 80 CYS A N 1
ATOM 629 C CA . CYS A 1 80 ? 0.023 0.905 -18.421 1.00 86.62 80 CYS A CA 1
ATOM 630 C C . CYS A 1 80 ? -0.548 0.266 -19.702 1.00 86.62 80 CYS A C 1
ATOM 632 O O . CYS A 1 80 ? 0.192 -0.023 -20.641 1.00 86.62 80 CYS A O 1
ATOM 634 N N . GLN A 1 81 ? -1.872 0.102 -19.792 1.00 86.19 81 GLN A N 1
ATOM 635 C CA . GLN A 1 81 ? -2.527 -0.406 -21.002 1.00 86.19 81 GLN A CA 1
ATOM 636 C C . GLN A 1 81 ? -2.413 0.540 -22.208 1.00 86.19 81 GLN A C 1
ATOM 638 O O . GLN A 1 81 ? -2.337 0.055 -23.333 1.00 86.19 81 GLN A O 1
ATOM 643 N N . MET A 1 82 ? -2.381 1.867 -22.015 1.00 86.31 82 MET A N 1
ATOM 644 C CA . MET A 1 82 ? -2.160 2.811 -23.127 1.00 86.31 82 MET A CA 1
ATOM 645 C C . MET A 1 82 ? -0.764 2.683 -23.732 1.00 86.31 82 MET A C 1
ATOM 647 O O . MET A 1 82 ? -0.610 2.869 -24.934 1.00 86.31 82 MET A O 1
ATOM 651 N N . PHE A 1 83 ? 0.235 2.353 -22.915 1.00 79.88 83 PHE A N 1
ATOM 652 C CA . PHE A 1 83 ? 1.645 2.333 -23.308 1.00 79.88 83 PHE A CA 1
ATOM 653 C C . PHE A 1 83 ? 2.165 0.927 -23.661 1.00 79.88 83 PHE A C 1
ATOM 655 O O . PHE A 1 83 ? 3.353 0.647 -23.553 1.00 79.88 83 PHE A O 1
ATOM 662 N N . GLY A 1 84 ? 1.285 0.031 -24.124 1.00 76.44 84 GLY A N 1
ATOM 663 C CA . GLY A 1 84 ? 1.686 -1.283 -24.647 1.00 76.44 84 GLY A CA 1
ATOM 664 C C . GLY A 1 84 ? 1.565 -2.452 -23.665 1.00 76.44 84 GLY A C 1
ATOM 665 O O . GLY A 1 84 ? 2.018 -3.552 -23.983 1.00 76.44 84 GLY A O 1
ATOM 666 N N . GLY A 1 85 ? 0.916 -2.245 -22.514 1.00 80.75 85 GLY A N 1
ATOM 667 C CA . GLY A 1 85 ? 0.494 -3.311 -21.605 1.00 80.75 85 GLY A CA 1
ATOM 668 C C . GLY A 1 85 ? 1.602 -3.863 -20.706 1.00 80.75 85 GLY A C 1
ATOM 669 O O . GLY A 1 85 ? 2.640 -3.242 -20.500 1.00 80.75 85 GLY A O 1
ATOM 670 N N . PHE A 1 86 ? 1.351 -5.041 -20.135 1.00 81.25 86 PHE A N 1
ATOM 671 C CA . PHE A 1 86 ? 2.237 -5.684 -19.167 1.00 81.25 86 PHE A CA 1
ATOM 672 C C . PHE A 1 86 ? 3.029 -6.818 -19.817 1.00 81.25 86 PHE A C 1
ATOM 674 O O . PHE A 1 86 ? 2.448 -7.704 -20.441 1.00 81.25 86 PHE A O 1
ATOM 681 N N . ALA A 1 87 ? 4.348 -6.826 -19.631 1.00 82.19 87 ALA A N 1
ATOM 682 C CA . ALA A 1 87 ? 5.206 -7.917 -20.078 1.00 82.19 87 ALA A CA 1
ATOM 683 C C . ALA A 1 87 ? 6.325 -8.166 -19.068 1.00 82.19 87 ALA A C 1
ATOM 685 O O . ALA A 1 87 ? 6.992 -7.228 -18.638 1.00 82.19 87 ALA A O 1
ATOM 686 N N . TRP A 1 88 ? 6.497 -9.429 -18.666 1.00 74.56 88 TRP A N 1
ATOM 687 C CA . TRP A 1 88 ? 7.492 -9.800 -17.658 1.00 74.56 88 TRP A CA 1
ATOM 688 C C . TRP A 1 88 ? 8.862 -10.126 -18.245 1.00 74.56 88 TRP A C 1
ATOM 690 O O . TRP A 1 88 ? 9.838 -9.925 -17.549 1.00 74.56 88 TRP A O 1
ATOM 700 N N . ASP A 1 89 ? 8.980 -10.617 -19.481 1.00 73.44 89 ASP A N 1
ATOM 701 C CA . ASP A 1 89 ? 10.289 -11.035 -20.019 1.00 73.44 89 ASP A CA 1
ATOM 702 C C . ASP A 1 89 ? 10.637 -10.419 -21.379 1.00 73.44 89 ASP A C 1
ATOM 704 O O . ASP A 1 89 ? 11.809 -10.236 -21.693 1.00 73.44 89 ASP A O 1
ATOM 708 N N . SER A 1 90 ? 9.634 -10.030 -22.165 1.00 72.75 90 SER A N 1
ATOM 709 C CA . SER A 1 90 ? 9.827 -9.579 -23.545 1.00 72.75 90 SER A CA 1
ATOM 710 C C . SER A 1 90 ? 10.340 -8.143 -23.696 1.00 72.75 90 SER A C 1
ATOM 712 O O . SER A 1 90 ? 10.984 -7.865 -24.698 1.00 72.75 90 SER A O 1
ATOM 714 N N . ASP A 1 91 ? 10.104 -7.246 -22.729 1.00 79.31 91 ASP A N 1
ATOM 715 C CA . ASP A 1 91 ? 10.560 -5.847 -22.782 1.00 79.31 91 ASP A CA 1
ATOM 716 C C . ASP A 1 91 ? 10.901 -5.314 -21.387 1.00 79.31 91 ASP A C 1
ATOM 718 O O . ASP A 1 91 ? 10.055 -5.319 -20.489 1.00 79.31 91 ASP A O 1
ATOM 722 N N . ALA A 1 92 ? 12.113 -4.777 -21.219 1.00 77.06 92 ALA A N 1
ATOM 723 C CA . ALA A 1 92 ? 12.548 -4.171 -19.956 1.00 77.06 92 ALA A CA 1
ATOM 724 C C . ALA A 1 92 ? 11.688 -2.948 -19.572 1.00 77.06 92 ALA A C 1
ATOM 726 O O . ALA A 1 92 ? 11.310 -2.782 -18.415 1.00 77.06 92 ALA A O 1
ATOM 727 N N . GLU A 1 93 ? 11.273 -2.138 -20.550 1.00 77.19 93 GLU A N 1
ATOM 728 C CA . GLU A 1 93 ? 10.414 -0.975 -20.290 1.00 77.19 93 GLU A CA 1
ATOM 729 C C . GLU A 1 93 ? 9.030 -1.372 -19.757 1.00 77.19 93 GLU A C 1
ATOM 731 O O . GLU A 1 93 ? 8.484 -0.702 -18.881 1.00 77.19 93 GLU A O 1
ATOM 736 N N . LYS A 1 94 ? 8.487 -2.507 -20.214 1.00 81.44 94 LYS A N 1
ATOM 737 C CA . LYS A 1 94 ? 7.194 -3.023 -19.744 1.00 81.44 94 LYS A CA 1
ATOM 738 C C . LYS A 1 94 ? 7.288 -3.670 -18.363 1.00 81.44 94 LYS A C 1
ATOM 740 O O . LYS A 1 94 ? 6.312 -3.631 -17.614 1.00 81.44 94 LYS A O 1
ATOM 745 N N . GLN A 1 95 ? 8.452 -4.208 -17.991 1.00 83.00 95 GLN A N 1
ATOM 746 C CA . GLN A 1 95 ? 8.700 -4.678 -16.624 1.00 83.00 95 GLN A CA 1
ATOM 747 C C . GLN A 1 95 ? 8.594 -3.528 -15.615 1.00 83.00 95 GLN A C 1
ATOM 749 O O . GLN A 1 95 ? 8.059 -3.711 -14.521 1.00 83.00 95 GLN A O 1
ATOM 754 N N . PHE A 1 96 ? 9.035 -2.321 -15.990 1.00 83.69 96 PHE A N 1
ATOM 755 C CA . PHE A 1 96 ? 8.959 -1.155 -15.113 1.00 83.69 96 PHE A CA 1
ATOM 756 C C . PHE A 1 96 ? 7.518 -0.786 -14.740 1.00 83.69 96 PHE A C 1
ATOM 758 O O . PHE A 1 96 ? 7.293 -0.318 -13.631 1.00 83.69 96 PHE A O 1
ATOM 765 N N . TYR A 1 97 ? 6.521 -1.049 -15.590 1.00 88.88 97 TYR A N 1
ATOM 766 C CA . TYR A 1 97 ? 5.113 -0.764 -15.280 1.00 88.88 97 TYR A CA 1
ATOM 767 C C . TYR A 1 97 ? 4.556 -1.571 -14.102 1.00 88.88 97 TYR A C 1
ATOM 769 O O . TYR A 1 97 ? 3.643 -1.103 -13.418 1.00 88.88 97 TYR A O 1
ATOM 777 N N . TYR A 1 98 ? 5.137 -2.735 -13.799 1.00 88.56 98 TYR A N 1
ATOM 778 C CA . TYR A 1 98 ? 4.788 -3.478 -12.590 1.00 88.56 98 TYR A CA 1
ATOM 779 C C . TYR A 1 98 ? 5.217 -2.749 -11.319 1.00 88.56 98 TYR A C 1
ATOM 781 O O . TYR A 1 98 ? 4.564 -2.906 -10.294 1.00 88.56 98 TYR A O 1
ATOM 789 N N . HIS A 1 99 ? 6.263 -1.922 -11.370 1.00 90.38 99 HIS A N 1
ATOM 790 C CA . HIS A 1 99 ? 6.757 -1.215 -10.195 1.00 90.38 99 HIS A CA 1
ATOM 791 C C . HIS A 1 99 ? 5.728 -0.252 -9.579 1.00 90.38 99 HIS A C 1
ATOM 793 O O . HIS A 1 99 ? 5.339 -0.481 -8.432 1.00 90.38 99 HIS A O 1
ATOM 799 N N . PRO A 1 100 ? 5.233 0.788 -10.284 1.00 90.94 100 PRO A N 1
ATOM 800 C CA . PRO A 1 100 ? 4.259 1.707 -9.707 1.00 90.94 100 PRO A CA 1
ATOM 801 C C . PRO A 1 100 ? 2.934 1.006 -9.390 1.00 90.94 100 PRO A C 1
ATOM 803 O O . PRO A 1 100 ? 2.312 1.319 -8.378 1.00 90.94 100 PRO A O 1
ATOM 806 N N . LEU A 1 101 ? 2.522 0.020 -10.196 1.00 92.31 101 LEU A N 1
ATOM 807 C CA . LEU A 1 101 ? 1.294 -0.736 -9.954 1.00 92.31 101 LEU A CA 1
ATOM 808 C C . LEU A 1 101 ? 1.364 -1.534 -8.651 1.00 92.31 101 LEU A C 1
ATOM 810 O O . LEU A 1 101 ? 0.481 -1.411 -7.805 1.00 92.31 101 LEU A O 1
ATOM 814 N N . LEU A 1 102 ? 2.416 -2.332 -8.471 1.00 92.75 102 LEU A N 1
ATOM 815 C CA . LEU A 1 102 ? 2.570 -3.190 -7.299 1.00 92.75 102 LEU A CA 1
ATOM 816 C C . LEU A 1 102 ? 2.943 -2.395 -6.041 1.00 92.75 102 LEU A C 1
ATOM 818 O O . LEU A 1 102 ? 2.593 -2.821 -4.939 1.00 92.75 102 LEU A O 1
ATOM 822 N N . MET A 1 103 ? 3.595 -1.235 -6.185 1.00 92.62 103 MET A N 1
ATOM 823 C CA . MET A 1 103 ? 3.841 -0.305 -5.077 1.00 92.62 103 MET A CA 1
ATOM 824 C C . MET A 1 103 ? 2.546 0.333 -4.572 1.00 92.62 103 MET A C 1
ATOM 826 O O . MET A 1 103 ? 2.314 0.359 -3.365 1.00 92.62 103 MET A O 1
ATOM 830 N N . ILE A 1 104 ? 1.667 0.793 -5.469 1.00 93.56 104 ILE A N 1
ATOM 831 C CA . ILE A 1 104 ? 0.361 1.350 -5.085 1.00 93.56 104 ILE A CA 1
ATOM 832 C C . ILE A 1 104 ? -0.536 0.249 -4.507 1.00 93.56 104 ILE A C 1
ATOM 834 O O . ILE A 1 104 ? -1.154 0.436 -3.461 1.00 93.56 104 ILE A O 1
ATOM 838 N N . LEU A 1 105 ? -0.562 -0.931 -5.125 1.00 93.81 105 LEU A N 1
ATOM 839 C CA . LEU A 1 105 ? -1.346 -2.054 -4.618 1.00 93.81 105 LEU A CA 1
ATOM 840 C C . LEU A 1 105 ? -0.856 -2.528 -3.236 1.00 93.81 105 LEU A C 1
ATOM 842 O O . LEU A 1 105 ? -1.659 -2.748 -2.333 1.00 93.81 105 LEU A O 1
ATOM 846 N N . GLY A 1 106 ? 0.459 -2.649 -3.048 1.00 92.25 106 GLY A N 1
ATOM 847 C CA . GLY A 1 106 ? 1.057 -3.134 -1.806 1.00 92.25 106 GLY A CA 1
ATOM 848 C C . GLY A 1 106 ? 1.053 -2.100 -0.679 1.00 92.25 106 GLY A C 1
ATOM 849 O O . GLY A 1 106 ? 0.416 -2.304 0.353 1.00 92.25 106 GLY A O 1
ATOM 850 N N . LEU A 1 107 ? 1.779 -0.994 -0.864 1.00 90.44 107 LEU A N 1
ATOM 851 C CA . LEU A 1 107 ? 2.048 -0.014 0.196 1.00 90.44 107 LEU A CA 1
ATOM 852 C C . LEU A 1 107 ? 0.938 1.022 0.389 1.00 90.44 107 LEU A C 1
ATOM 854 O O . LEU A 1 107 ? 0.904 1.662 1.435 1.00 90.44 107 LEU A O 1
ATOM 858 N N . VAL A 1 108 ? 0.049 1.220 -0.589 1.00 91.94 108 VAL A N 1
ATOM 859 C CA . VAL A 1 108 ? -1.061 2.177 -0.448 1.00 91.94 108 VAL A CA 1
ATOM 860 C C . VAL A 1 108 ? -2.353 1.440 -0.122 1.00 91.94 108 VAL A C 1
ATOM 862 O O . VAL A 1 108 ? -2.958 1.713 0.911 1.00 91.94 108 VAL A O 1
ATOM 865 N N . PHE A 1 109 ? -2.756 0.484 -0.962 1.00 92.88 109 PHE A N 1
ATOM 866 C CA . PHE A 1 109 ? -4.039 -0.201 -0.805 1.00 92.88 109 PHE A CA 1
ATOM 867 C C . PHE A 1 109 ? -4.013 -1.229 0.336 1.00 92.88 109 PHE A C 1
ATOM 869 O O . PHE A 1 109 ? -4.650 -1.010 1.364 1.00 92.88 109 PHE A O 1
ATOM 876 N N . PHE A 1 110 ? -3.215 -2.300 0.229 1.00 93.38 110 PHE A N 1
ATOM 877 C CA . PHE A 1 110 ? -3.195 -3.345 1.265 1.00 93.38 110 PHE A CA 1
ATOM 878 C C . PHE A 1 110 ? -2.695 -2.846 2.624 1.00 93.38 110 PHE A C 1
ATOM 880 O O . PHE A 1 110 ? -3.261 -3.206 3.658 1.00 93.38 110 PHE A O 1
ATOM 887 N N . TYR A 1 111 ? -1.663 -2.000 2.646 1.00 92.81 111 TYR A N 1
ATOM 888 C CA . TYR A 1 111 ? -1.184 -1.400 3.892 1.00 92.81 111 TYR A CA 1
ATOM 889 C C . TYR A 1 111 ? -2.228 -0.468 4.530 1.00 92.81 111 TYR A C 1
ATOM 891 O O . TYR A 1 111 ? -2.452 -0.539 5.739 1.00 92.81 111 TYR A O 1
ATOM 899 N N . GLY A 1 112 ? -2.909 0.363 3.731 1.00 92.25 112 GLY A N 1
ATOM 900 C CA . GLY A 1 112 ? -3.985 1.232 4.212 1.00 92.25 112 GLY A CA 1
ATOM 901 C C . GLY A 1 112 ? -5.152 0.437 4.802 1.00 92.25 112 GLY A C 1
ATOM 902 O O . GLY A 1 112 ? -5.612 0.740 5.907 1.00 92.25 112 GLY A O 1
ATOM 903 N N . ASP A 1 113 ? -5.559 -0.638 4.126 1.00 92.62 113 ASP A N 1
ATOM 904 C CA . ASP A 1 113 ? -6.592 -1.558 4.606 1.00 92.62 113 ASP A CA 1
ATOM 905 C C . ASP A 1 113 ? -6.199 -2.224 5.925 1.00 92.62 113 ASP A C 1
ATOM 907 O O . ASP A 1 113 ? -7.001 -2.283 6.863 1.00 92.62 113 ASP A O 1
ATOM 911 N N . ALA A 1 114 ? -4.938 -2.650 6.049 1.00 91.94 114 ALA A N 1
ATOM 912 C CA . ALA A 1 114 ? -4.416 -3.236 7.278 1.00 91.94 114 ALA A CA 1
ATOM 913 C C . ALA A 1 114 ? -4.495 -2.267 8.471 1.00 91.94 114 ALA A C 1
ATOM 915 O O . ALA A 1 114 ? -4.727 -2.711 9.597 1.00 91.94 114 ALA A O 1
ATOM 916 N N . MET A 1 115 ? -4.356 -0.953 8.252 1.00 90.94 115 MET A N 1
ATOM 917 C CA . MET A 1 115 ? -4.449 0.058 9.316 1.00 90.94 115 MET A CA 1
ATOM 918 C C . MET A 1 115 ? -5.885 0.288 9.810 1.00 90.94 115 MET A C 1
ATOM 920 O O . MET A 1 115 ? -6.096 0.590 10.990 1.00 90.94 115 MET A O 1
ATOM 924 N N . ILE A 1 116 ? -6.884 0.168 8.932 1.00 91.62 116 ILE A N 1
ATOM 925 C CA . ILE A 1 116 ? -8.294 0.427 9.273 1.00 91.62 116 ILE A CA 1
ATOM 926 C C . ILE A 1 116 ? -9.062 -0.834 9.683 1.00 91.62 116 ILE A C 1
ATOM 928 O O . ILE A 1 116 ? -10.114 -0.714 10.318 1.00 91.62 116 ILE A O 1
ATOM 932 N N . VAL A 1 117 ? -8.535 -2.030 9.388 1.00 91.19 117 VAL A N 1
ATOM 933 C CA . VAL A 1 117 ? -9.221 -3.318 9.593 1.00 91.19 117 VAL A CA 1
ATOM 934 C C . VAL A 1 117 ? -9.745 -3.508 11.018 1.00 91.19 117 VAL A C 1
ATOM 936 O O . VAL A 1 117 ? -10.873 -3.958 11.201 1.00 91.19 117 VAL A O 1
ATOM 939 N N . TYR A 1 118 ? -8.991 -3.080 12.037 1.00 86.88 118 TYR A N 1
ATOM 940 C CA . TYR A 1 118 ? -9.404 -3.210 13.438 1.00 86.88 118 TYR A CA 1
ATOM 941 C C . TYR A 1 118 ? -10.612 -2.346 13.806 1.00 86.88 118 TYR A C 1
ATOM 943 O O . TYR A 1 118 ? -11.330 -2.661 14.753 1.00 86.88 118 TYR A O 1
ATOM 951 N N . ARG A 1 119 ? -10.838 -1.252 13.072 1.00 87.19 119 ARG A N 1
ATOM 952 C CA . ARG A 1 119 ? -11.996 -0.377 13.274 1.00 87.19 119 ARG A CA 1
ATOM 953 C C . ARG A 1 119 ? -13.201 -0.880 12.486 1.00 87.19 119 ARG A C 1
ATOM 955 O O . ARG A 1 119 ? -14.291 -0.973 13.046 1.00 87.19 119 ARG A O 1
ATOM 962 N N . VAL A 1 120 ? -12.988 -1.244 11.220 1.00 87.69 120 VAL A N 1
ATOM 963 C CA . VAL A 1 120 ? -14.048 -1.691 10.299 1.00 87.69 120 VAL A CA 1
ATOM 964 C C . VAL A 1 120 ? -14.615 -3.051 10.710 1.00 87.69 120 VAL A C 1
ATOM 966 O O . VAL A 1 120 ? -15.829 -3.230 10.735 1.00 87.69 120 VAL A O 1
ATOM 969 N N . LEU A 1 121 ? -13.752 -3.998 11.086 1.00 86.06 121 LEU A N 1
ATOM 970 C CA . LEU A 1 121 ? -14.133 -5.364 11.457 1.00 86.06 121 LEU A CA 1
ATOM 971 C C . LEU A 1 121 ? -14.161 -5.578 12.974 1.00 86.06 121 LEU A C 1
ATOM 973 O O . LEU A 1 121 ? -13.947 -6.686 13.455 1.00 86.06 121 LEU A O 1
ATOM 977 N N . SER A 1 122 ? -14.45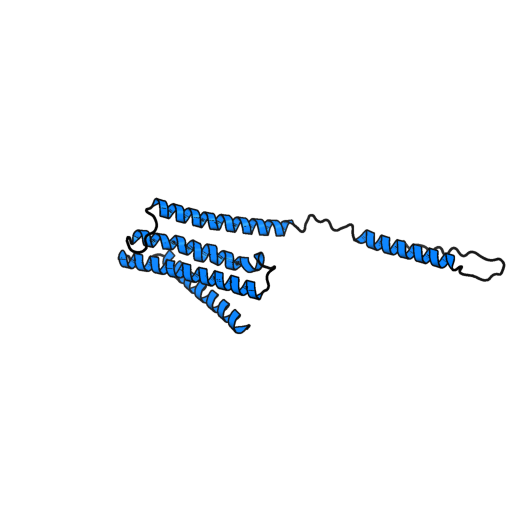5 -4.529 13.743 1.00 84.19 122 SER A N 1
ATOM 978 C CA . SER A 1 122 ? -14.508 -4.579 15.214 1.00 84.19 122 SER A CA 1
ATOM 979 C C . SER A 1 122 ? -15.567 -5.540 15.782 1.00 84.19 122 SER A C 1
ATOM 981 O O . SER A 1 122 ? -15.527 -5.859 16.969 1.00 84.19 122 SER A O 1
ATOM 983 N N . PHE A 1 123 ? -16.484 -6.033 14.945 1.00 86.88 123 PHE A N 1
ATOM 984 C CA . PHE A 1 123 ? -17.504 -7.024 15.299 1.00 86.88 123 PHE A CA 1
ATOM 985 C C . PHE A 1 123 ? -17.005 -8.481 15.271 1.00 86.88 123 PHE A C 1
ATOM 987 O O . PHE A 1 123 ? -17.681 -9.363 15.798 1.00 86.88 123 PHE A O 1
ATOM 994 N N . LEU A 1 124 ? -15.851 -8.758 14.654 1.00 88.56 124 LEU A N 1
ATOM 995 C CA . LEU A 1 124 ? -15.262 -10.100 14.596 1.00 88.56 124 LEU A CA 1
ATOM 996 C C . LEU A 1 124 ? -14.431 -10.405 15.864 1.00 88.56 124 LEU A C 1
ATOM 998 O O . LEU A 1 124 ? -13.979 -9.492 16.561 1.00 88.56 124 LEU A O 1
ATOM 1002 N N . PRO A 1 125 ? -14.193 -11.689 16.197 1.00 89.12 125 PRO A N 1
ATOM 1003 C CA . PRO A 1 125 ? -13.347 -12.050 17.331 1.00 89.12 125 PRO A CA 1
ATOM 1004 C C . PRO A 1 125 ? -11.906 -11.585 17.106 1.00 89.12 125 PRO A C 1
ATOM 1006 O O . PRO A 1 125 ? -11.357 -11.720 16.012 1.00 89.12 125 PRO A O 1
ATOM 1009 N N . LYS A 1 126 ? -11.258 -11.104 18.175 1.00 84.44 126 LYS A N 1
ATOM 1010 C CA . LYS A 1 126 ? -9.908 -10.504 18.143 1.00 84.44 126 LYS A CA 1
ATOM 1011 C C . LYS A 1 126 ? -8.856 -11.370 17.436 1.00 84.44 126 LYS A C 1
ATOM 1013 O O . LYS A 1 126 ? -7.937 -10.829 16.831 1.00 84.44 126 LYS A O 1
ATOM 1018 N N . PHE A 1 127 ? -8.997 -12.694 17.499 1.00 86.06 127 PHE A N 1
ATOM 1019 C CA . PHE A 1 127 ? -8.132 -13.635 16.788 1.00 86.06 127 PHE A CA 1
ATOM 1020 C C . PHE A 1 127 ? -8.231 -13.498 15.262 1.00 86.06 127 PHE A C 1
ATOM 1022 O O . PHE A 1 127 ? -7.210 -13.381 14.593 1.00 86.06 127 PHE A O 1
ATOM 1029 N N . ILE A 1 128 ? -9.448 -13.426 14.714 1.00 88.00 128 ILE A N 1
ATOM 1030 C CA . ILE A 1 128 ? -9.662 -13.277 13.269 1.00 88.00 128 ILE A CA 1
ATOM 1031 C C . ILE A 1 128 ? -9.128 -11.924 12.789 1.00 88.00 128 ILE A C 1
ATOM 1033 O O . ILE A 1 128 ? -8.467 -11.871 11.757 1.00 88.00 128 ILE A O 1
ATOM 1037 N N . LEU A 1 129 ? -9.327 -10.842 13.554 1.00 89.25 129 LEU A N 1
ATOM 1038 C CA . LEU A 1 129 ? -8.783 -9.524 13.190 1.00 89.25 129 LEU A CA 1
ATOM 1039 C C . LEU A 1 129 ? -7.256 -9.556 13.088 1.00 89.25 129 LEU A C 1
ATOM 1041 O O . LEU A 1 129 ? -6.705 -8.990 12.147 1.00 89.25 129 LEU A O 1
ATOM 1045 N N . LYS A 1 130 ? -6.579 -10.241 14.020 1.00 86.94 130 LYS A N 1
ATOM 1046 C CA . LYS A 1 130 ? -5.121 -10.418 13.981 1.00 86.94 130 LYS A CA 1
ATOM 1047 C C . LYS A 1 130 ? -4.671 -11.177 12.733 1.00 86.94 130 LYS A C 1
ATOM 1049 O O . LYS A 1 130 ? -3.712 -10.751 12.096 1.00 86.94 130 LYS A O 1
ATOM 1054 N N . ILE A 1 131 ? -5.375 -12.251 12.359 1.00 89.12 131 ILE A N 1
ATOM 1055 C CA . ILE A 1 131 ? -5.070 -13.017 11.139 1.00 89.12 131 ILE A CA 1
ATOM 1056 C C . ILE A 1 131 ? -5.261 -12.151 9.895 1.00 89.12 131 ILE A C 1
ATOM 1058 O O . ILE A 1 13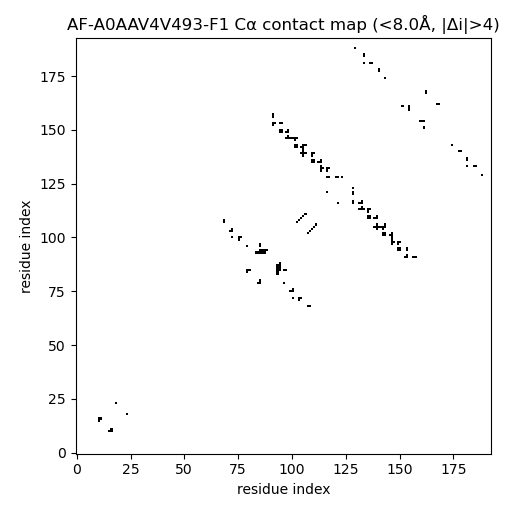1 ? -4.363 -12.093 9.062 1.00 89.12 131 ILE A O 1
ATOM 1062 N N . ILE A 1 132 ? -6.394 -11.452 9.771 1.00 91.31 132 ILE A N 1
ATOM 1063 C CA . ILE A 1 132 ? -6.666 -10.604 8.602 1.00 91.31 132 ILE A CA 1
ATOM 1064 C C . ILE A 1 132 ? -5.612 -9.495 8.507 1.00 91.31 132 ILE A C 1
ATOM 1066 O O . ILE A 1 132 ? -5.015 -9.309 7.450 1.00 91.31 132 ILE A O 1
ATOM 1070 N N . HIS A 1 133 ? -5.320 -8.815 9.616 1.00 90.94 133 HIS A N 1
ATOM 1071 C CA . HIS A 1 133 ? -4.285 -7.786 9.676 1.00 90.94 133 HIS A CA 1
ATOM 1072 C C . HIS A 1 133 ? -2.905 -8.323 9.262 1.00 90.94 133 HIS A C 1
ATOM 1074 O O . HIS A 1 133 ? -2.237 -7.727 8.418 1.00 90.94 133 HIS A O 1
ATOM 1080 N N . GLY A 1 134 ? -2.504 -9.482 9.795 1.00 88.88 134 GLY A N 1
ATOM 1081 C CA . GLY A 1 134 ? -1.262 -10.150 9.407 1.00 88.88 134 GLY A CA 1
ATOM 1082 C C . GLY A 1 134 ? -1.240 -10.540 7.927 1.00 88.88 134 GLY A C 1
ATOM 1083 O O . GLY A 1 134 ? -0.244 -10.305 7.248 1.00 88.88 134 GLY A O 1
ATOM 1084 N N . SER A 1 135 ? -2.350 -11.063 7.400 1.00 90.81 135 SER A N 1
ATOM 1085 C CA . SER A 1 135 ? -2.467 -11.462 5.992 1.00 90.81 135 SER A CA 1
ATOM 1086 C C . SER A 1 135 ? -2.375 -10.273 5.029 1.00 90.81 135 SER A C 1
ATOM 1088 O O . SER A 1 135 ? -1.717 -10.380 3.997 1.00 90.81 135 SER A O 1
ATOM 1090 N N . LEU A 1 136 ? -2.953 -9.119 5.387 1.00 93.12 136 LEU A N 1
ATOM 1091 C CA . LEU A 1 136 ? -2.865 -7.889 4.595 1.00 93.12 136 LEU A CA 1
ATOM 1092 C C . LEU A 1 136 ? -1.435 -7.337 4.579 1.00 93.12 136 LEU A C 1
ATOM 1094 O O . LEU A 1 136 ? -0.927 -6.967 3.521 1.00 93.12 136 LEU A O 1
ATOM 1098 N N . HIS A 1 137 ? -0.747 -7.348 5.725 1.00 93.06 137 HIS A N 1
ATOM 1099 C CA . HIS A 1 137 ? 0.666 -6.975 5.792 1.00 93.06 137 HIS A CA 1
ATOM 1100 C C . HIS A 1 137 ? 1.566 -7.923 4.992 1.00 93.06 137 HIS A C 1
ATOM 1102 O O . HIS A 1 137 ? 2.471 -7.462 4.295 1.00 93.06 137 HIS A O 1
ATOM 1108 N N . LEU A 1 138 ? 1.292 -9.229 5.032 1.00 91.44 138 LEU A N 1
ATOM 1109 C CA . LEU A 1 138 ? 2.002 -10.213 4.220 1.00 91.44 138 LEU A CA 1
ATOM 1110 C C . LEU A 1 138 ? 1.787 -9.960 2.720 1.00 91.44 138 LEU A C 1
ATOM 1112 O O . LEU A 1 138 ? 2.757 -9.916 1.964 1.00 91.44 138 LEU A O 1
ATOM 1116 N N . ALA A 1 139 ? 0.543 -9.725 2.292 1.00 92.81 139 ALA A N 1
ATOM 1117 C CA . ALA A 1 139 ? 0.225 -9.386 0.906 1.00 92.81 139 ALA A CA 1
ATOM 1118 C C . ALA A 1 139 ? 0.945 -8.105 0.448 1.00 92.81 139 ALA A C 1
ATOM 1120 O O . ALA A 1 139 ? 1.503 -8.062 -0.652 1.00 92.81 139 ALA A O 1
ATOM 1121 N N . ALA A 1 140 ? 1.007 -7.088 1.312 1.00 93.75 140 ALA A N 1
ATOM 1122 C CA . ALA A 1 140 ? 1.743 -5.857 1.049 1.00 93.75 140 ALA A CA 1
ATOM 1123 C C . ALA A 1 140 ? 3.256 -6.096 0.883 1.00 93.75 140 ALA A C 1
ATOM 1125 O O . ALA A 1 140 ? 3.849 -5.550 -0.052 1.00 93.75 140 ALA A O 1
ATOM 1126 N N . ILE A 1 141 ? 3.884 -6.933 1.725 1.00 92.50 141 ILE A N 1
ATOM 1127 C CA . ILE A 1 141 ? 5.313 -7.282 1.600 1.00 92.50 141 ILE A CA 1
ATOM 1128 C C . ILE A 1 141 ? 5.578 -8.025 0.297 1.00 92.50 141 ILE A C 1
ATOM 1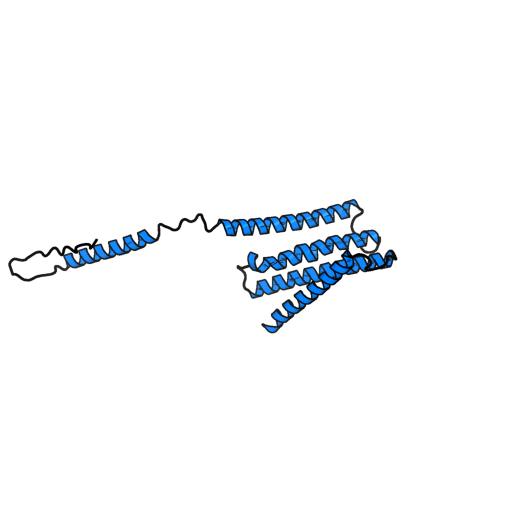130 O O . ILE A 1 141 ? 6.515 -7.671 -0.421 1.00 92.50 141 ILE A O 1
ATOM 1134 N N . VAL A 1 142 ? 4.768 -9.035 -0.025 1.00 93.81 142 VAL A N 1
ATOM 1135 C CA . VAL A 1 142 ? 4.949 -9.834 -1.244 1.00 93.81 142 VAL A CA 1
ATOM 1136 C C . VAL A 1 142 ? 4.828 -8.942 -2.478 1.00 93.81 142 VAL A C 1
ATOM 1138 O O . VAL A 1 142 ? 5.736 -8.930 -3.308 1.00 93.81 142 VAL A O 1
ATOM 1141 N N . SER A 1 143 ? 3.773 -8.123 -2.561 1.00 92.75 143 SER A N 1
ATOM 1142 C CA . SER A 1 143 ? 3.579 -7.177 -3.670 1.00 92.75 143 SER A CA 1
ATOM 1143 C C . SER A 1 143 ? 4.759 -6.212 -3.805 1.00 92.75 143 SER A C 1
ATOM 1145 O O . SER A 1 143 ? 5.314 -6.042 -4.891 1.00 92.75 143 SER A O 1
ATOM 1147 N N . SER A 1 144 ? 5.200 -5.623 -2.690 1.00 92.62 144 SER A N 1
ATOM 1148 C CA . SER A 1 144 ? 6.304 -4.657 -2.685 1.00 92.62 144 SER A CA 1
ATOM 1149 C C . SER A 1 144 ? 7.647 -5.296 -3.053 1.00 92.62 144 SER A C 1
ATOM 1151 O O . SER A 1 144 ? 8.453 -4.688 -3.754 1.00 92.62 144 SER A O 1
ATOM 1153 N N . SER A 1 145 ? 7.875 -6.545 -2.639 1.00 92.81 145 SER A N 1
ATOM 1154 C CA . SER A 1 145 ? 9.082 -7.301 -2.989 1.00 92.81 145 SER A CA 1
ATOM 1155 C C . SER A 1 145 ? 9.145 -7.569 -4.492 1.00 92.81 145 SER A C 1
ATOM 1157 O O . SER A 1 145 ? 10.169 -7.308 -5.120 1.00 92.81 145 SER A O 1
ATOM 1159 N N . VAL A 1 146 ? 8.037 -8.012 -5.098 1.00 92.88 146 VAL A N 1
ATOM 1160 C CA . VAL A 1 146 ? 7.956 -8.237 -6.553 1.00 92.88 146 VAL A CA 1
ATOM 1161 C C . VAL A 1 146 ? 8.176 -6.930 -7.322 1.00 92.88 146 VAL A C 1
ATOM 1163 O O . VAL A 1 146 ? 8.890 -6.914 -8.323 1.00 92.88 146 VAL A O 1
ATOM 1166 N N . ALA A 1 147 ? 7.636 -5.815 -6.830 1.00 91.44 147 ALA A N 1
ATOM 1167 C CA . ALA A 1 147 ? 7.830 -4.498 -7.432 1.00 91.44 147 ALA A CA 1
ATOM 1168 C C . ALA A 1 147 ? 9.292 -4.011 -7.388 1.00 91.44 147 ALA A C 1
ATOM 1170 O O . ALA A 1 147 ? 9.739 -3.329 -8.311 1.00 91.44 147 ALA A O 1
ATOM 1171 N N . LEU A 1 148 ? 10.032 -4.327 -6.317 1.00 90.69 148 LEU A N 1
ATOM 1172 C CA . LEU A 1 148 ? 11.463 -4.025 -6.208 1.00 90.69 148 LEU A CA 1
ATOM 1173 C C . LEU A 1 148 ? 12.279 -4.897 -7.162 1.00 90.69 148 LEU A C 1
ATOM 1175 O O . LEU A 1 148 ? 13.123 -4.374 -7.887 1.00 90.69 148 LEU A O 1
ATOM 1179 N N . VAL A 1 149 ? 11.984 -6.200 -7.218 1.00 90.50 149 VAL A N 1
ATOM 1180 C CA . VAL A 1 149 ? 12.618 -7.121 -8.173 1.00 90.50 149 VAL A CA 1
ATOM 1181 C C . VAL A 1 149 ? 12.408 -6.637 -9.609 1.00 90.50 149 VAL A C 1
ATOM 1183 O O . VAL A 1 149 ? 13.365 -6.611 -10.377 1.00 90.50 149 VAL A O 1
ATOM 1186 N N . ALA A 1 150 ? 11.204 -6.169 -9.954 1.00 88.25 150 ALA A N 1
ATOM 1187 C CA . ALA A 1 150 ? 10.911 -5.626 -11.280 1.00 88.25 150 ALA A CA 1
ATOM 1188 C C . ALA A 1 150 ? 11.787 -4.407 -11.645 1.00 88.25 150 ALA A C 1
ATOM 1190 O O . ALA A 1 150 ? 12.245 -4.300 -12.782 1.00 88.25 150 ALA A O 1
ATOM 1191 N N . VAL A 1 151 ? 12.070 -3.503 -10.696 1.00 87.94 151 VAL A N 1
ATOM 1192 C CA . VAL A 1 151 ? 12.957 -2.344 -10.940 1.00 87.94 151 VAL A CA 1
ATOM 1193 C C . VAL A 1 151 ? 14.409 -2.757 -11.081 1.00 87.94 151 VAL A C 1
ATOM 1195 O O . VAL A 1 151 ? 15.076 -2.300 -12.007 1.00 87.94 151 VAL A O 1
ATOM 1198 N N . LEU A 1 152 ? 14.893 -3.614 -10.181 1.00 87.25 152 LEU A N 1
ATOM 1199 C CA . LEU A 1 152 ? 16.281 -4.073 -10.199 1.00 87.25 152 LEU A CA 1
ATOM 1200 C C . LEU A 1 152 ? 16.582 -4.861 -11.480 1.00 87.25 152 LEU A C 1
ATOM 1202 O O . LEU A 1 152 ? 17.627 -4.674 -12.101 1.00 87.25 152 LEU A O 1
ATOM 1206 N N . GLU A 1 153 ? 15.637 -5.692 -11.924 1.00 86.25 153 GLU A N 1
ATOM 1207 C CA . GLU A 1 153 ? 15.731 -6.393 -13.203 1.00 86.25 153 GLU A CA 1
ATOM 1208 C C . GLU A 1 153 ? 15.784 -5.414 -14.379 1.00 86.25 153 GLU A C 1
ATOM 1210 O O . GLU A 1 153 ? 16.656 -5.521 -15.244 1.00 86.25 153 GLU A O 1
ATOM 1215 N N . ASN A 1 154 ? 14.890 -4.422 -14.392 1.00 85.50 154 ASN A N 1
ATOM 1216 C CA . ASN A 1 154 ? 14.852 -3.411 -15.440 1.00 85.50 154 ASN A CA 1
ATOM 1217 C C . ASN A 1 154 ? 16.157 -2.598 -15.504 1.00 85.50 154 ASN A C 1
ATOM 1219 O O . ASN A 1 154 ? 16.690 -2.370 -16.591 1.00 85.50 154 ASN A O 1
ATOM 1223 N N . HIS A 1 155 ? 16.723 -2.186 -14.368 1.00 84.94 155 HIS A N 1
ATOM 1224 C CA . HIS A 1 155 ? 18.011 -1.488 -14.344 1.00 84.94 155 HIS A CA 1
ATOM 1225 C C . HIS A 1 155 ? 19.154 -2.367 -14.853 1.00 84.94 155 HIS A C 1
ATOM 1227 O O . HIS A 1 155 ? 19.957 -1.903 -15.668 1.00 84.94 155 HIS A O 1
ATOM 1233 N N . ARG A 1 156 ? 19.173 -3.655 -14.477 1.00 84.00 156 ARG A N 1
ATOM 1234 C CA . ARG A 1 156 ? 20.157 -4.621 -14.981 1.00 84.00 156 ARG A CA 1
ATOM 1235 C C . ARG A 1 156 ? 20.077 -4.779 -16.499 1.00 84.00 156 ARG A C 1
ATOM 1237 O O . ARG A 1 156 ? 21.108 -4.775 -17.168 1.00 84.00 156 ARG A O 1
ATOM 1244 N N . ARG A 1 157 ? 18.864 -4.876 -17.054 1.00 82.62 157 ARG A N 1
ATOM 1245 C CA . ARG A 1 157 ? 18.634 -5.007 -18.504 1.00 82.62 157 ARG A CA 1
ATOM 1246 C C . ARG A 1 157 ? 18.928 -3.713 -19.272 1.00 82.62 157 ARG A C 1
ATOM 1248 O O . ARG A 1 157 ? 19.422 -3.774 -20.393 1.00 82.62 157 ARG A O 1
ATOM 1255 N N . THR A 1 158 ? 18.687 -2.548 -18.668 1.00 80.31 158 THR A N 1
ATOM 1256 C CA . THR A 1 158 ? 18.900 -1.228 -19.297 1.00 80.31 158 THR A CA 1
ATOM 1257 C C . THR A 1 158 ? 20.272 -0.604 -19.013 1.00 80.31 158 THR A C 1
ATOM 1259 O O . THR A 1 158 ? 20.550 0.487 -19.510 1.00 80.31 158 THR A O 1
ATOM 1262 N N . LYS A 1 159 ? 21.144 -1.283 -18.247 1.00 79.44 159 LYS A N 1
ATOM 1263 C CA . LYS A 1 159 ? 22.479 -0.811 -17.820 1.00 79.44 159 LYS A CA 1
ATOM 1264 C C . LYS A 1 159 ? 22.460 0.581 -17.167 1.00 79.44 159 LYS A C 1
ATOM 1266 O O . LYS A 1 159 ? 23.409 1.353 -17.310 1.00 79.44 159 LYS A O 1
ATOM 1271 N N . LYS A 1 160 ? 21.375 0.921 -16.468 1.00 74.25 160 LYS A N 1
ATOM 1272 C CA . LYS A 1 160 ? 21.254 2.183 -15.724 1.00 74.25 160 LYS A CA 1
ATOM 1273 C C . LYS A 1 160 ? 21.882 2.029 -14.340 1.00 74.25 160 LYS A C 1
ATOM 1275 O O . LYS A 1 160 ? 21.849 0.948 -13.764 1.00 74.25 160 LYS A O 1
ATOM 1280 N N . ALA A 1 161 ? 22.459 3.110 -13.815 1.00 73.25 161 ALA A N 1
ATOM 1281 C CA . ALA A 1 161 ? 22.993 3.116 -12.459 1.00 73.25 161 ALA A CA 1
ATOM 1282 C C . ALA A 1 161 ? 21.853 2.957 -11.441 1.00 73.25 161 ALA A C 1
ATOM 1284 O O . ALA A 1 161 ? 20.899 3.741 -11.436 1.00 73.25 161 ALA A O 1
ATOM 1285 N N . ASP A 1 162 ? 21.969 1.955 -10.576 1.00 67.06 162 ASP A N 1
ATOM 1286 C CA . ASP A 1 162 ? 21.026 1.730 -9.489 1.00 67.06 162 ASP A CA 1
ATOM 1287 C C . ASP A 1 162 ? 21.109 2.846 -8.427 1.00 67.06 162 ASP A C 1
ATOM 1289 O O . ASP A 1 162 ? 22.166 3.428 -8.190 1.00 67.06 162 ASP A O 1
ATOM 1293 N N . PHE A 1 163 ? 19.982 3.145 -7.768 1.00 64.75 163 PHE A N 1
ATOM 1294 C CA . PHE A 1 163 ? 19.901 3.986 -6.560 1.00 64.75 163 PHE A CA 1
ATOM 1295 C C . PHE A 1 163 ? 20.427 5.436 -6.644 1.00 64.75 163 PHE A C 1
ATOM 1297 O O . PHE A 1 163 ? 20.658 6.055 -5.608 1.00 64.75 163 PHE A O 1
ATOM 1304 N N . TYR A 1 164 ? 20.566 6.037 -7.829 1.00 74.12 164 TYR A N 1
ATOM 1305 C CA . TYR A 1 164 ? 21.024 7.436 -7.932 1.00 74.12 164 TYR A CA 1
ATOM 1306 C C . TYR A 1 164 ? 19.950 8.475 -7.543 1.00 74.12 164 TYR A C 1
ATOM 1308 O O . TYR A 1 164 ? 20.259 9.610 -7.189 1.00 74.12 164 TYR A O 1
ATOM 1316 N N . SER A 1 165 ? 18.669 8.101 -7.598 1.00 83.81 165 SER A N 1
ATOM 1317 C CA . SER A 1 165 ? 17.554 9.002 -7.282 1.00 83.81 165 SER A CA 1
ATOM 1318 C C . SER A 1 165 ? 17.186 8.976 -5.797 1.00 83.81 165 SER A C 1
ATOM 1320 O O . SER A 1 165 ? 17.096 7.905 -5.192 1.00 83.81 165 SER A O 1
ATOM 1322 N N . LEU A 1 166 ? 16.836 10.146 -5.246 1.00 87.06 166 LEU A N 1
ATOM 1323 C CA . LEU A 1 166 ? 16.248 10.287 -3.905 1.00 87.06 166 LEU A CA 1
ATOM 1324 C C . LEU A 1 166 ? 15.012 9.401 -3.707 1.00 87.06 166 LEU A C 1
ATOM 1326 O O . LEU A 1 166 ? 14.798 8.876 -2.617 1.00 87.06 166 LEU A O 1
ATOM 1330 N N . HIS A 1 167 ? 14.226 9.180 -4.763 1.00 88.44 167 HIS A N 1
ATOM 1331 C CA . HIS A 1 167 ? 13.077 8.276 -4.717 1.00 88.44 167 HIS A CA 1
ATOM 1332 C C . HIS A 1 167 ? 13.486 6.857 -4.308 1.00 88.44 167 HIS A C 1
ATOM 1334 O O . HIS A 1 167 ? 12.825 6.231 -3.485 1.00 88.44 167 HIS A O 1
ATOM 1340 N N . SER A 1 168 ? 14.611 6.371 -4.836 1.00 86.38 168 SER A N 1
ATOM 1341 C CA . SER A 1 168 ? 15.110 5.030 -4.543 1.00 86.38 168 SER A CA 1
ATOM 1342 C C . SER A 1 168 ? 15.605 4.907 -3.102 1.00 86.38 168 SER 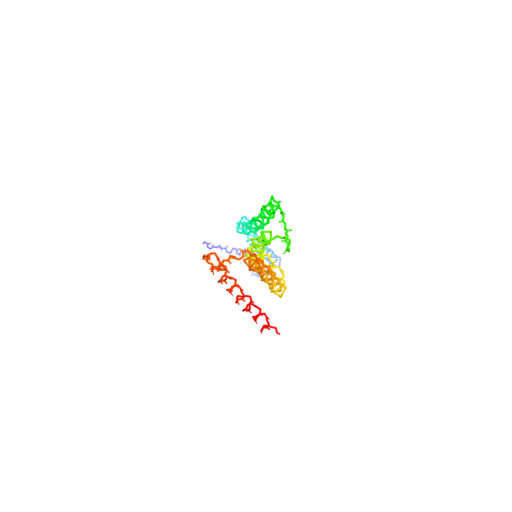A C 1
ATOM 1344 O O . SER A 1 168 ? 15.409 3.865 -2.486 1.00 86.38 168 SER A O 1
ATOM 1346 N N . TRP A 1 169 ? 16.209 5.968 -2.556 1.00 89.94 169 TRP A N 1
ATOM 1347 C CA . TRP A 1 169 ? 16.679 6.019 -1.167 1.00 89.94 169 TRP A CA 1
ATOM 1348 C C . TRP A 1 169 ? 15.512 6.019 -0.182 1.00 89.94 169 TRP A C 1
ATOM 1350 O O . TRP A 1 169 ? 15.485 5.235 0.764 1.00 89.94 169 TRP A O 1
ATOM 1360 N N . ILE A 1 170 ? 14.512 6.866 -0.430 1.00 92.50 170 ILE A N 1
ATOM 1361 C CA . ILE A 1 170 ? 13.307 6.921 0.402 1.00 92.50 170 ILE A CA 1
ATOM 1362 C C . ILE A 1 170 ? 12.517 5.615 0.263 1.00 92.50 170 ILE A C 1
ATOM 1364 O O . ILE A 1 170 ? 12.035 5.086 1.263 1.00 92.50 170 ILE A O 1
ATOM 1368 N N . GLY A 1 171 ? 12.426 5.058 -0.946 1.00 89.31 171 GLY A N 1
ATOM 1369 C CA . GLY A 1 171 ? 11.738 3.797 -1.214 1.00 89.31 171 GLY A CA 1
ATOM 1370 C C . GLY A 1 171 ? 12.360 2.614 -0.473 1.00 89.31 171 GLY A C 1
ATOM 1371 O O . GLY A 1 171 ? 11.643 1.891 0.218 1.00 89.31 171 GLY A O 1
ATOM 1372 N N . ILE A 1 172 ? 13.687 2.445 -0.541 1.00 89.88 172 ILE A N 1
ATOM 1373 C CA . ILE A 1 172 ? 14.364 1.348 0.168 1.00 89.88 172 ILE A CA 1
ATOM 1374 C C . ILE A 1 172 ? 14.297 1.526 1.689 1.00 89.88 172 ILE A C 1
ATOM 1376 O O . ILE A 1 172 ? 14.059 0.552 2.399 1.00 89.88 172 ILE A O 1
ATOM 1380 N N . ALA A 1 173 ? 14.416 2.760 2.193 1.00 92.19 173 ALA A N 1
ATOM 1381 C CA . ALA A 1 173 ? 14.244 3.052 3.615 1.00 92.19 173 ALA A CA 1
ATOM 1382 C C . ALA A 1 173 ? 12.817 2.733 4.092 1.00 92.19 173 ALA A C 1
ATOM 1384 O O . ALA A 1 173 ? 12.637 2.075 5.115 1.00 92.19 173 ALA A O 1
ATOM 1385 N N . THR A 1 174 ? 11.799 3.133 3.324 1.00 91.56 174 THR A N 1
ATOM 1386 C CA . THR A 1 174 ? 10.387 2.846 3.628 1.00 91.56 174 THR A CA 1
ATOM 1387 C C . THR A 1 174 ? 10.119 1.344 3.642 1.00 91.56 174 THR A C 1
ATOM 1389 O O . THR A 1 174 ? 9.504 0.839 4.578 1.00 91.56 174 THR A O 1
ATOM 1392 N N . PHE A 1 175 ? 10.622 0.612 2.644 1.00 91.31 175 PHE A N 1
ATOM 1393 C CA . PHE A 1 175 ? 10.486 -0.841 2.590 1.00 91.31 175 PHE A CA 1
ATOM 1394 C C . PHE A 1 175 ? 11.192 -1.526 3.768 1.00 91.31 175 PHE A C 1
ATOM 1396 O O . PHE A 1 175 ? 10.627 -2.430 4.380 1.00 91.31 175 PHE A O 1
ATOM 1403 N N . ALA A 1 176 ? 12.386 -1.059 4.148 1.00 91.94 176 ALA A N 1
ATOM 1404 C CA . ALA A 1 176 ? 13.097 -1.570 5.315 1.00 91.94 176 ALA A CA 1
ATOM 1405 C C . ALA A 1 176 ? 12.290 -1.363 6.606 1.00 91.94 176 ALA A C 1
ATOM 1407 O O . ALA A 1 176 ? 12.082 -2.322 7.347 1.00 91.94 176 ALA A O 1
ATOM 1408 N N . PHE A 1 177 ? 11.769 -0.154 6.851 1.00 92.38 177 PHE A N 1
ATOM 1409 C CA . PHE A 1 177 ? 10.914 0.108 8.014 1.00 92.38 177 PHE A CA 1
ATOM 1410 C C . PHE A 1 177 ? 9.648 -0.744 8.014 1.00 92.38 177 PHE A C 1
ATOM 1412 O O . PHE A 1 177 ? 9.257 -1.254 9.062 1.00 92.38 177 PHE A O 1
ATOM 1419 N N . PHE A 1 178 ? 9.049 -0.958 6.845 1.00 89.81 178 PHE A N 1
ATOM 1420 C CA . PHE A 1 178 ? 7.877 -1.808 6.723 1.00 89.81 178 PHE A CA 1
ATOM 1421 C C . PHE A 1 178 ? 8.179 -3.271 7.093 1.00 89.81 178 PHE A C 1
ATOM 1423 O O . PHE A 1 178 ? 7.437 -3.881 7.862 1.00 89.81 178 PHE A O 1
ATOM 1430 N N . CYS A 1 179 ? 9.312 -3.821 6.647 1.00 88.81 179 CYS A N 1
ATOM 1431 C CA . CYS A 1 179 ? 9.755 -5.161 7.040 1.00 88.81 179 CYS A CA 1
ATOM 1432 C C . CYS A 1 179 ? 10.002 -5.282 8.554 1.00 88.81 179 CYS A C 1
ATOM 1434 O O . CYS A 1 179 ? 9.630 -6.293 9.153 1.00 88.81 179 CYS A O 1
ATOM 1436 N N . LEU A 1 180 ? 10.589 -4.257 9.186 1.00 90.00 180 LEU A N 1
ATOM 1437 C CA . LEU A 1 180 ? 10.763 -4.222 10.645 1.00 90.00 180 LEU A CA 1
ATOM 1438 C C . LEU A 1 180 ? 9.402 -4.225 11.359 1.00 90.00 180 LEU A C 1
ATOM 1440 O O . LEU A 1 180 ? 9.185 -5.036 12.255 1.00 90.00 180 LEU A O 1
ATOM 1444 N N . GLN A 1 181 ? 8.467 -3.386 10.906 1.00 89.19 181 GLN A N 1
ATOM 1445 C CA . GLN A 1 181 ? 7.124 -3.280 11.475 1.00 89.19 181 GLN A CA 1
ATOM 1446 C C . GLN A 1 181 ? 6.359 -4.610 11.412 1.00 89.19 181 GLN A C 1
ATOM 1448 O O . GLN A 1 181 ? 5.730 -5.011 12.392 1.00 89.19 181 GLN A O 1
ATOM 1453 N N . VAL A 1 182 ? 6.410 -5.315 10.277 1.00 87.06 182 VAL A N 1
ATOM 1454 C CA . VAL A 1 182 ? 5.711 -6.600 10.125 1.00 87.06 182 VAL A CA 1
ATOM 1455 C C . VAL A 1 182 ? 6.360 -7.698 10.960 1.00 87.06 182 VAL A C 1
ATOM 1457 O O . VAL A 1 182 ? 5.637 -8.506 11.539 1.00 87.06 182 VAL A O 1
ATOM 1460 N N . ARG A 1 183 ? 7.693 -7.714 11.076 1.00 84.75 183 ARG A N 1
ATOM 1461 C CA . ARG A 1 183 ? 8.396 -8.661 11.951 1.00 84.75 183 ARG A CA 1
ATOM 1462 C C . ARG A 1 183 ? 7.966 -8.486 13.403 1.00 84.75 183 ARG A C 1
ATOM 1464 O O . ARG A 1 183 ? 7.642 -9.474 14.054 1.00 84.75 183 ARG A O 1
ATOM 1471 N N . ASP A 1 184 ? 7.933 -7.252 13.894 1.00 83.38 184 ASP A N 1
ATOM 1472 C CA . ASP A 1 184 ? 7.570 -6.977 15.284 1.00 83.38 184 ASP A CA 1
ATOM 1473 C C . ASP A 1 184 ? 6.089 -7.329 15.537 1.00 83.38 184 ASP A C 1
ATOM 1475 O O . ASP A 1 184 ? 5.751 -7.925 16.560 1.00 83.38 184 ASP A O 1
ATOM 1479 N N . ASN A 1 185 ? 5.207 -7.064 14.564 1.00 80.50 185 ASN A N 1
ATOM 1480 C CA . ASN A 1 185 ? 3.807 -7.491 14.613 1.00 80.50 185 ASN A CA 1
ATOM 1481 C C . ASN A 1 185 ? 3.653 -9.025 14.604 1.00 80.50 185 ASN A C 1
ATOM 1483 O O . ASN A 1 185 ? 2.843 -9.559 15.357 1.00 80.50 185 ASN A O 1
ATOM 1487 N N . PHE A 1 186 ? 4.425 -9.742 13.783 1.00 80.44 186 PHE A N 1
ATOM 1488 C CA . PHE A 1 186 ? 4.402 -11.206 13.730 1.00 80.44 186 PHE A CA 1
ATOM 1489 C C . PHE A 1 186 ? 4.916 -11.830 15.035 1.00 80.44 186 PHE A C 1
ATOM 1491 O O . PHE A 1 186 ? 4.239 -12.677 15.613 1.00 80.44 186 PHE A O 1
ATOM 1498 N N . PHE A 1 187 ? 6.047 -11.344 15.553 1.00 75.75 187 PHE A N 1
ATOM 1499 C CA . PHE A 1 187 ? 6.637 -11.815 16.809 1.00 75.75 187 PHE A CA 1
ATOM 1500 C C . PHE A 1 187 ? 5.692 -11.616 18.005 1.00 75.75 187 PHE A C 1
ATOM 1502 O O . PHE A 1 187 ? 5.562 -12.492 18.855 1.00 75.75 187 PHE A O 1
ATOM 1509 N N . LEU A 1 188 ? 4.964 -10.495 18.052 1.00 71.94 188 LEU A N 1
ATOM 1510 C CA . LEU A 1 188 ? 3.942 -10.253 19.076 1.00 71.94 188 LEU A CA 1
ATOM 1511 C C . LEU A 1 188 ? 2.732 -11.190 18.963 1.00 71.94 188 LEU A C 1
ATOM 1513 O O . LEU A 1 188 ? 2.094 -11.482 19.974 1.00 71.94 188 LEU A O 1
ATOM 1517 N N . VAL A 1 189 ? 2.372 -11.634 17.757 1.00 71.81 189 VAL A N 1
ATOM 1518 C CA . VAL A 1 189 ? 1.292 -12.612 17.574 1.00 71.81 189 VAL A CA 1
ATOM 1519 C C . VAL A 1 189 ? 1.743 -13.990 18.046 1.00 71.81 189 VAL A C 1
ATOM 1521 O O . VAL A 1 189 ? 0.985 -14.628 18.766 1.00 71.81 189 VAL A O 1
ATOM 1524 N N . GLU A 1 190 ? 2.961 -14.408 17.704 1.00 70.75 190 GLU A N 1
ATOM 1525 C CA . GLU A 1 190 ? 3.532 -15.698 18.109 1.00 70.75 190 GLU A CA 1
ATOM 1526 C C . GLU A 1 190 ? 3.775 -15.784 19.625 1.00 70.75 190 GLU A C 1
ATOM 1528 O O . GLU A 1 190 ? 3.457 -16.797 20.225 1.00 70.75 190 GLU A O 1
ATOM 1533 N N . TYR A 1 191 ? 4.237 -14.710 20.277 1.00 68.69 191 TYR A N 1
ATOM 1534 C CA . TYR A 1 191 ? 4.504 -14.692 21.727 1.00 68.69 191 TYR A C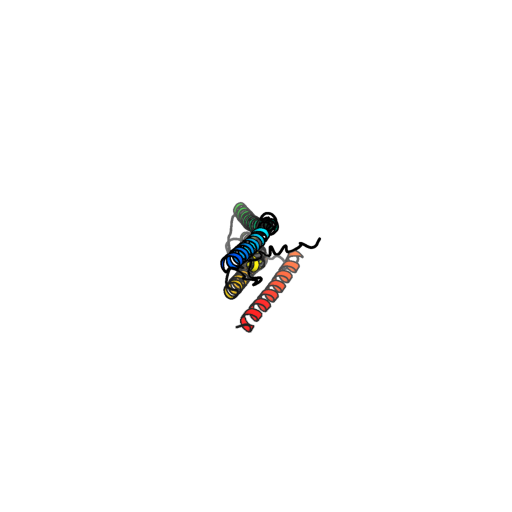A 1
ATOM 1535 C C . TYR A 1 191 ? 3.241 -14.738 22.615 1.00 68.69 191 TYR A C 1
ATOM 1537 O O . TYR A 1 191 ? 3.323 -15.009 23.811 1.00 68.69 191 TYR A O 1
ATOM 1545 N N . ILE A 1 192 ? 2.066 -14.404 22.068 1.00 64.44 192 ILE A N 1
ATOM 1546 C CA . ILE A 1 192 ? 0.796 -14.332 22.818 1.00 64.44 192 ILE A CA 1
ATOM 1547 C C . ILE A 1 192 ? -0.015 -15.646 22.715 1.00 64.44 192 ILE A C 1
ATOM 1549 O O . ILE A 1 192 ? -1.030 -15.781 23.404 1.00 64.44 192 ILE A O 1
ATOM 1553 N N . PHE A 1 193 ? 0.420 -16.604 21.891 1.00 55.47 193 PHE A N 1
ATOM 1554 C CA . PHE A 1 193 ? -0.163 -17.945 21.750 1.00 55.47 193 PHE A CA 1
ATOM 1555 C C . PHE A 1 193 ? 0.787 -19.021 22.277 1.00 55.47 193 PHE A C 1
ATOM 1557 O O . PHE A 1 193 ? 0.257 -20.072 22.704 1.00 55.47 193 PHE A O 1
#

Nearest PDB structures (foldseek):
  5zle-assembly1_A  TM=9.554E-01  e=9.841E-07  Homo sapiens
  4o79-assembly1_A  TM=9.657E-01  e=1.444E-05  Arabidopsis thaliana
  7y15-assembly1_R  TM=4.657E-01  e=9.827E+00  Escherichia coli

Sequence (193 aa):
MEGKIVHRRTKDTSGVFRFTTDSLKEDEKRRTDEVQRSFSGSTKSTTPATRGIPHLCFWIAVILSQVVGLVCIGLVVRWCQMFGGFAWDSDAEKQFYYHPLLMILGLVFFYGDAMIVYRVLSFLPKFILKIIHGSLHLAAIVSSSVALVAVLENHRRTKKADFYSLHSWIGIATFAFFCLQVRDNFFLVEYIF

Radius of gyration: 35.46 Å; Cα contacts (8 Å, |Δi|>4): 107; chains: 1; bounding box: 91×42×94 Å

pLDDT: mean 79.24, std 15.19, range [38.66, 95.31]

Organism: Caerostris extrusa (NCBI:txid172846)

InterPro domains:
  IPR006593 Cytochrome b561/ferric reductase, transmembrane domain [PF03188] (98-186)
  IPR006593 Cytochrome b561/ferric reductase, transmembrane domain [PS50939] (64-193)
  IPR006593 Cytochrome b561/ferric reductase, transmembrane domain [SM00665] (98-192)
  IPR043205 Cytochrome b561/Cytochrome b reductase 1-like [PTHR10106] (62-182)